Protein AF-0000000083522355 (afdb_homodimer)

Solvent-accessible surface area (backbone atoms only — not comparable to full-atom values): 10903 Å² total; per-residue (Å²): 103,47,86,84,58,60,64,67,57,53,52,51,57,53,50,66,41,76,54,41,68,44,80,38,75,73,43,49,41,69,46,81,93,79,34,34,36,36,36,33,35,36,25,22,37,64,89,33,64,85,45,47,67,58,46,50,51,50,49,47,43,45,45,38,62,74,68,55,28,70,42,75,43,58,25,78,41,69,49,66,70,73,70,86,71,54,72,57,72,74,57,53,66,76,109,104,49,85,86,57,59,64,67,58,53,53,52,59,51,49,65,39,77,53,41,66,45,81,38,76,74,43,50,41,70,45,81,93,80,35,34,36,37,36,35,35,36,26,23,36,63,87,33,63,87,45,48,67,60,44,49,51,51,49,50,43,45,42,38,63,74,68,55,28,71,44,73,45,59,25,77,42,70,50,65,72,72,67,85,70,53,73,57,71,74,59,55,67,75,109

Organism: Scyliorhinus torazame (NCBI:txid75743)

Structure (mmCIF, N/CA/C/O backbone):
data_AF-0000000083522355-model_v1
#
loop_
_entity.id
_entity.type
_entity.pdbx_description
1 polymer 'Cation efflux protein cytoplasmic domain-containing protein'
#
loop_
_atom_site.group_PDB
_atom_site.id
_atom_site.type_symbol
_atom_site.label_atom_id
_atom_site.label_alt_id
_atom_site.label_comp_id
_atom_site.label_asym_id
_atom_site.label_entity_id
_atom_site.label_seq_id
_atom_site.pdbx_PDB_ins_code
_atom_site.Cartn_x
_atom_site.Cartn_y
_atom_site.Cartn_z
_atom_site.occupancy
_atom_site.B_iso_or_equiv
_atom_site.auth_seq_id
_atom_site.auth_comp_id
_atom_site.auth_asym_id
_atom_site.auth_atom_id
_atom_site.pdbx_PDB_model_num
ATOM 1 N N . THR A 1 1 ? 15 -5.547 -12.492 1 64.19 1 THR A N 1
ATOM 2 C CA . THR A 1 1 ? 14.188 -6.695 -12.109 1 64.19 1 THR A CA 1
ATOM 3 C C . THR A 1 1 ? 15.039 -7.961 -12.031 1 64.19 1 THR A C 1
ATOM 5 O O . THR A 1 1 ? 15.828 -8.242 -12.93 1 64.19 1 THR A O 1
ATOM 8 N N . PRO A 1 2 ? 14.867 -8.633 -10.875 1 71.38 2 PRO A N 1
ATOM 9 C CA . PRO A 1 2 ? 15.672 -9.852 -10.766 1 71.38 2 PRO A CA 1
ATOM 10 C C . PRO A 1 2 ? 15.422 -10.828 -11.914 1 71.38 2 PRO A C 1
ATOM 12 O O . PRO A 1 2 ? 14.281 -11.016 -12.336 1 71.38 2 PRO A O 1
ATOM 15 N N . SER A 1 3 ? 16.375 -11.281 -12.516 1 67.81 3 SER A N 1
ATOM 16 C CA . SER A 1 3 ? 16.391 -12.055 -13.75 1 67.81 3 SER A CA 1
ATOM 17 C C . SER A 1 3 ? 15.516 -13.305 -13.625 1 67.81 3 SER A C 1
ATOM 19 O O . SER A 1 3 ? 14.969 -13.789 -14.625 1 67.81 3 SER A O 1
ATOM 21 N N . HIS A 1 4 ? 15.336 -13.781 -12.414 1 74.06 4 HIS A N 1
ATOM 22 C CA . HIS A 1 4 ? 14.656 -15.055 -12.25 1 74.06 4 HIS A CA 1
ATOM 23 C C . HIS A 1 4 ? 13.141 -14.867 -12.18 1 74.06 4 HIS A C 1
ATOM 25 O O . HIS A 1 4 ? 12.391 -15.836 -12.258 1 74.06 4 HIS A O 1
ATOM 31 N N . LEU A 1 5 ? 12.797 -13.672 -12.062 1 81.38 5 LEU A N 1
ATOM 32 C CA . LEU A 1 5 ? 11.359 -13.477 -11.914 1 81.38 5 LEU A CA 1
ATOM 33 C C . LEU A 1 5 ? 10.758 -12.906 -13.195 1 81.38 5 LEU A C 1
ATOM 35 O O . LEU A 1 5 ? 11.336 -12.008 -13.812 1 81.38 5 LEU A O 1
ATOM 39 N N . ASN A 1 6 ? 9.695 -13.625 -13.68 1 88.88 6 ASN A N 1
ATOM 40 C CA . ASN A 1 6 ? 8.914 -13.148 -14.82 1 88.88 6 ASN A CA 1
ATOM 41 C C . ASN A 1 6 ? 7.852 -12.148 -14.391 1 88.88 6 ASN A C 1
ATOM 43 O O . ASN A 1 6 ? 6.781 -12.539 -13.922 1 88.88 6 ASN A O 1
ATOM 47 N N . VAL A 1 7 ? 8.102 -10.867 -14.523 1 92.94 7 VAL A N 1
ATOM 48 C CA . VAL A 1 7 ? 7.234 -9.789 -14.055 1 92.94 7 VAL A CA 1
ATOM 49 C C . VAL A 1 7 ? 5.875 -9.883 -14.75 1 92.94 7 VAL A C 1
ATOM 51 O O . VAL A 1 7 ? 4.844 -9.586 -14.148 1 92.94 7 VAL A O 1
ATOM 54 N N . HIS A 1 8 ? 5.91 -10.344 -15.977 1 94.19 8 HIS A N 1
ATOM 55 C CA . HIS A 1 8 ? 4.66 -10.484 -16.719 1 94.19 8 HIS A CA 1
ATOM 56 C C . HIS A 1 8 ? 3.76 -11.531 -16.078 1 94.19 8 HIS A C 1
ATOM 58 O O . HIS A 1 8 ? 2.547 -11.336 -15.977 1 94.19 8 HIS A O 1
ATOM 64 N N . GLN A 1 9 ? 4.324 -12.602 -15.672 1 95.62 9 GLN A N 1
ATOM 65 C CA . GLN A 1 9 ? 3.553 -13.656 -15.023 1 95.62 9 GLN A CA 1
ATOM 66 C C . GLN A 1 9 ? 2.986 -13.172 -13.688 1 95.62 9 GLN A C 1
ATOM 68 O O . GLN A 1 9 ? 1.856 -13.516 -13.328 1 95.62 9 GLN A O 1
AT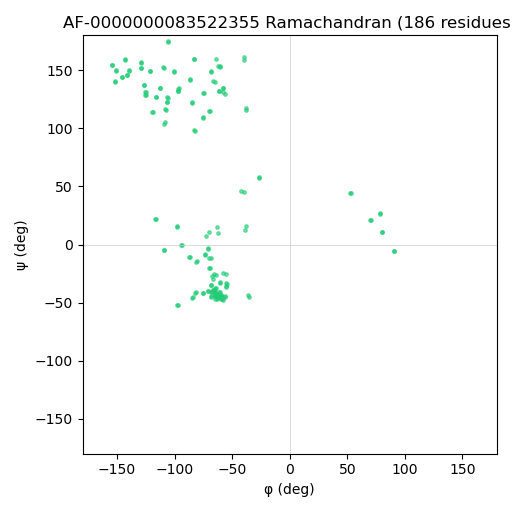OM 73 N N . ILE A 1 10 ? 3.77 -12.414 -12.961 1 96.94 10 ILE A N 1
ATOM 74 C CA . ILE A 1 10 ? 3.32 -11.875 -11.688 1 96.94 10 ILE A CA 1
ATOM 75 C C . ILE A 1 10 ? 2.143 -10.93 -11.906 1 96.94 10 ILE A C 1
ATOM 77 O O . ILE A 1 10 ? 1.129 -11.016 -11.211 1 96.94 10 ILE A O 1
ATOM 81 N N . ARG A 1 11 ? 2.312 -10.055 -12.875 1 97.31 11 ARG A N 1
ATOM 82 C CA . ARG A 1 11 ? 1.242 -9.125 -13.219 1 97.31 11 ARG A CA 1
ATOM 83 C C . ARG A 1 11 ? -0.044 -9.867 -13.555 1 97.31 11 ARG A C 1
ATOM 85 O O . ARG A 1 11 ? -1.12 -9.516 -13.07 1 97.31 11 ARG A O 1
ATOM 92 N N . ASP A 1 12 ? 0.073 -10.945 -14.367 1 97.56 12 ASP A N 1
ATOM 93 C CA . ASP A 1 12 ? -1.084 -11.734 -14.773 1 97.56 12 ASP A CA 1
ATOM 94 C C . ASP A 1 12 ? -1.749 -12.398 -13.578 1 97.56 12 ASP A C 1
ATOM 96 O O . ASP A 1 12 ? -2.977 -12.461 -13.492 1 97.56 12 ASP A O 1
ATOM 100 N N . ALA A 1 13 ? -0.951 -12.945 -12.703 1 97.88 13 ALA A N 1
ATOM 101 C CA . ALA A 1 13 ? -1.479 -13.586 -11.508 1 97.88 13 ALA A CA 1
ATOM 102 C C . ALA A 1 13 ? -2.248 -12.594 -10.641 1 97.88 13 ALA A C 1
ATOM 104 O O . ALA A 1 13 ? -3.311 -12.914 -10.109 1 97.88 13 ALA A O 1
ATOM 105 N N . LEU A 1 14 ? -1.739 -11.352 -10.5 1 98.44 14 LEU A N 1
ATOM 106 C CA . LEU A 1 14 ? -2.398 -10.32 -9.703 1 98.44 14 LEU A CA 1
ATOM 107 C C . LEU A 1 14 ? -3.695 -9.875 -10.367 1 98.44 14 LEU A C 1
ATOM 109 O O . LEU A 1 14 ? -4.68 -9.578 -9.68 1 98.44 14 LEU A O 1
ATOM 113 N N . LEU A 1 15 ? -3.721 -9.852 -11.656 1 98.31 15 LEU A N 1
ATOM 114 C CA . LEU A 1 15 ? -4.895 -9.414 -12.398 1 98.31 15 LEU A CA 1
ATOM 115 C C . LEU A 1 15 ? -6.031 -10.422 -12.266 1 98.31 15 LEU A C 1
ATOM 117 O O . LEU A 1 15 ? -7.195 -10.086 -12.492 1 98.31 15 LEU A O 1
ATOM 121 N N . LYS A 1 16 ? -5.695 -11.625 -11.914 1 98.12 16 LYS A N 1
ATOM 122 C CA . LYS A 1 16 ? -6.695 -12.68 -11.797 1 98.12 16 LYS A CA 1
ATOM 123 C C . LYS A 1 16 ? -7.434 -12.594 -10.461 1 98.12 16 LYS A C 1
ATOM 125 O O . LYS A 1 16 ? -8.453 -13.258 -10.273 1 98.12 16 LYS A O 1
ATOM 130 N N . ILE A 1 17 ? -6.922 -11.859 -9.555 1 97.94 17 ILE A N 1
ATOM 131 C CA . ILE A 1 17 ? -7.629 -11.672 -8.297 1 97.94 17 ILE A CA 1
ATOM 132 C C . ILE A 1 17 ? -8.977 -11 -8.547 1 97.94 17 ILE A C 1
ATOM 134 O O . ILE A 1 17 ? -9.047 -9.961 -9.203 1 97.94 17 ILE A O 1
ATOM 138 N N . GLU A 1 18 ? -9.945 -11.586 -7.945 1 96.81 18 GLU A N 1
ATOM 139 C CA . GLU A 1 18 ? -11.266 -10.977 -8.055 1 96.81 18 GLU A CA 1
ATOM 140 C C . GLU A 1 18 ? -11.25 -9.539 -7.535 1 96.81 18 GLU A C 1
ATOM 142 O O . GLU A 1 18 ? -10.633 -9.25 -6.512 1 96.81 18 GLU A O 1
ATOM 147 N N . ASP A 1 19 ? -11.852 -8.617 -8.273 1 96.88 19 ASP A N 1
ATOM 148 C CA . ASP A 1 19 ? -12.078 -7.242 -7.836 1 96.88 19 ASP A CA 1
ATOM 149 C C . ASP A 1 19 ? -10.914 -6.34 -8.242 1 96.88 19 ASP A C 1
ATOM 151 O O . ASP A 1 19 ? -10.969 -5.121 -8.047 1 96.88 19 ASP A O 1
ATOM 155 N N . VAL A 1 20 ? -9.844 -6.926 -8.805 1 98.06 20 VAL A N 1
ATOM 156 C CA . VAL A 1 20 ? -8.742 -6.102 -9.297 1 98.06 20 VAL A CA 1
ATOM 157 C C . VAL A 1 20 ? -9.047 -5.625 -10.711 1 98.06 20 VAL A C 1
ATOM 159 O O . VAL A 1 20 ? -9.289 -6.438 -11.609 1 98.06 20 VAL A O 1
ATOM 162 N N . HIS A 1 21 ? -9.062 -4.355 -10.852 1 97.69 21 HIS A N 1
ATOM 163 C CA . HIS A 1 21 ? -9.297 -3.748 -12.156 1 97.69 21 HIS A CA 1
ATOM 164 C C . HIS A 1 21 ? -8.016 -3.666 -12.969 1 97.69 21 HIS A C 1
ATOM 166 O O . HIS A 1 21 ? -8.008 -3.99 -14.164 1 97.69 21 HIS A O 1
ATOM 172 N N . SER A 1 22 ? -6.93 -3.225 -12.344 1 97.69 22 SER A N 1
ATOM 173 C CA . SER A 1 22 ? -5.652 -3.086 -13.039 1 97.69 22 SER A CA 1
ATOM 174 C C . SER A 1 22 ? -4.48 -3.182 -12.07 1 97.69 22 SER A C 1
ATOM 176 O O . SER A 1 22 ? -4.652 -2.998 -10.859 1 97.69 22 SER A O 1
ATOM 178 N N . VAL A 1 23 ? -3.359 -3.582 -12.586 1 98 23 VAL A N 1
ATOM 179 C CA . VAL A 1 23 ? -2.086 -3.646 -11.875 1 98 23 VAL A CA 1
ATOM 180 C C . VAL A 1 23 ? -1.16 -2.539 -12.375 1 98 23 VAL A C 1
ATOM 182 O O . VAL A 1 23 ? -0.796 -2.51 -13.555 1 98 23 VAL A O 1
ATOM 185 N N . GLN A 1 24 ? -0.843 -1.644 -11.4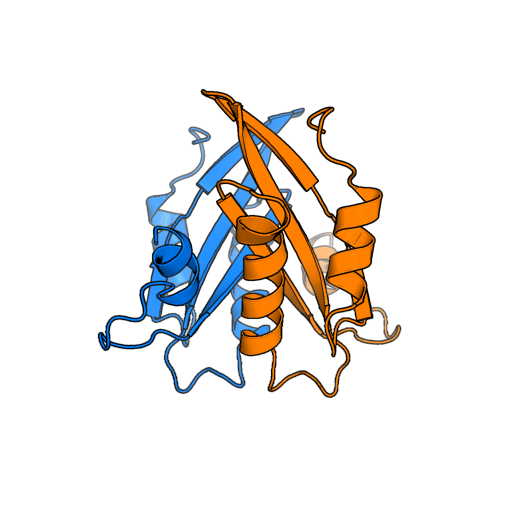69 1 95.44 24 GLN A N 1
ATOM 186 C CA . GLN A 1 24 ? -0.007 -0.501 -11.82 1 95.44 24 GLN A CA 1
ATOM 187 C C . GLN A 1 24 ? 1.263 -0.464 -10.977 1 95.44 24 GLN A C 1
ATOM 189 O O . GLN A 1 24 ? 1.268 -0.924 -9.836 1 95.44 24 GLN A O 1
ATOM 194 N N . ASP A 1 25 ? 2.295 0.05 -11.523 1 93.81 25 ASP A N 1
ATOM 195 C CA . ASP A 1 25 ? 3.549 0.344 -10.836 1 93.81 25 ASP A CA 1
ATOM 196 C C . ASP A 1 25 ? 4.07 -0.884 -10.094 1 93.81 25 ASP A C 1
ATOM 198 O O . ASP A 1 25 ? 4.441 -0.797 -8.922 1 93.81 25 ASP A O 1
ATOM 202 N N . LEU A 1 26 ? 4.016 -2.029 -10.789 1 96.31 26 LEU A N 1
ATOM 203 C CA . LEU A 1 26 ? 4.629 -3.229 -10.227 1 96.31 26 LEU A CA 1
ATOM 204 C C . LEU A 1 26 ? 6.148 -3.166 -10.344 1 96.31 26 LEU A C 1
ATOM 206 O O . LEU A 1 26 ? 6.695 -3.211 -11.445 1 96.31 26 LEU A O 1
ATOM 210 N N . ASN A 1 27 ? 6.766 -2.982 -9.18 1 93.88 27 ASN A N 1
ATOM 211 C CA . ASN A 1 27 ? 8.219 -2.926 -9.109 1 93.88 27 ASN A CA 1
ATOM 212 C C . ASN A 1 27 ? 8.789 -4.082 -8.289 1 93.88 27 ASN A C 1
ATOM 214 O O . ASN A 1 27 ? 8.344 -4.328 -7.164 1 93.88 27 ASN A O 1
ATOM 218 N N . VAL A 1 28 ? 9.742 -4.781 -8.93 1 94.31 28 VAL A N 1
ATOM 219 C CA . VAL A 1 28 ? 10.414 -5.887 -8.258 1 94.31 28 VAL A CA 1
ATOM 220 C C . VAL A 1 28 ? 11.922 -5.68 -8.305 1 94.31 28 VAL A C 1
ATOM 222 O O . VAL A 1 28 ? 12.477 -5.336 -9.359 1 94.31 28 VAL A O 1
ATOM 225 N N . TRP A 1 29 ? 12.547 -5.844 -7.113 1 91 29 TRP A N 1
ATOM 226 C CA . TRP A 1 29 ? 13.992 -5.648 -7.094 1 91 29 TRP A CA 1
ATOM 227 C C . TRP A 1 29 ? 14.664 -6.641 -6.148 1 91 29 TRP A C 1
ATOM 229 O O . TRP A 1 29 ? 14 -7.27 -5.324 1 91 29 TRP A O 1
ATOM 239 N N . SER A 1 30 ? 15.961 -6.84 -6.355 1 91.81 30 SER A N 1
ATOM 240 C CA . SER A 1 30 ? 16.719 -7.773 -5.523 1 91.81 30 SER A CA 1
ATOM 241 C C . SER A 1 30 ? 17.234 -7.09 -4.262 1 91.81 30 SER A C 1
ATOM 243 O O . SER A 1 30 ? 17.562 -5.902 -4.285 1 91.81 30 SER A O 1
ATOM 245 N N . LEU A 1 31 ? 17.188 -7.844 -3.191 1 89.94 31 LEU A N 1
ATOM 246 C CA . LEU A 1 31 ? 17.812 -7.449 -1.937 1 89.94 31 LEU A CA 1
ATOM 247 C C . LEU A 1 31 ? 19.094 -8.25 -1.69 1 89.94 31 LEU A C 1
ATOM 249 O O . LEU A 1 31 ? 19.422 -9.141 -2.473 1 89.94 31 LEU A O 1
ATOM 253 N N . THR A 1 32 ? 19.734 -7.797 -0.588 1 88 32 THR A N 1
ATOM 254 C CA . THR A 1 32 ? 20.906 -8.562 -0.181 1 88 32 THR A CA 1
ATOM 255 C C . THR A 1 32 ? 20.531 -10.008 0.14 1 88 32 THR A C 1
ATOM 257 O O . THR A 1 32 ? 19.375 -10.289 0.483 1 88 32 THR A O 1
ATOM 260 N N . MET A 1 33 ? 21.469 -11 -0.01 1 91.75 33 MET A N 1
ATOM 261 C CA . MET A 1 33 ? 21.344 -12.414 0.33 1 91.75 33 MET A CA 1
ATOM 262 C C . MET A 1 33 ? 20.391 -13.117 -0.626 1 91.75 33 MET A C 1
ATOM 264 O O . MET A 1 33 ? 19.688 -14.062 -0.237 1 91.75 33 MET A O 1
ATOM 268 N N . GLY A 1 34 ? 20.188 -12.602 -1.706 1 89.38 34 GLY A N 1
ATOM 269 C CA . GLY A 1 34 ? 19.406 -13.258 -2.74 1 89.38 34 GLY A CA 1
ATOM 270 C C . GLY A 1 34 ? 17.906 -13.125 -2.525 1 89.38 34 GLY A C 1
ATOM 271 O O . GLY A 1 34 ? 17.125 -13.828 -3.158 1 89.38 34 GLY A O 1
ATOM 272 N N . LYS A 1 35 ? 17.609 -12.344 -1.677 1 93.38 35 LYS A N 1
ATOM 273 C CA . LYS A 1 35 ? 16.188 -12.094 -1.408 1 93.38 35 LYS A CA 1
ATOM 274 C C . LYS A 1 35 ? 15.617 -11.07 -2.381 1 93.38 35 LYS A C 1
ATOM 276 O O . LYS A 1 35 ? 16.375 -10.375 -3.07 1 93.38 35 LYS A O 1
ATOM 281 N N . THR A 1 36 ? 14.203 -11.078 -2.514 1 94.44 36 THR A N 1
ATOM 282 C CA . THR A 1 36 ? 13.555 -10.164 -3.441 1 94.44 36 THR A CA 1
ATOM 283 C C . THR A 1 36 ? 12.43 -9.398 -2.746 1 94.44 36 THR A C 1
ATOM 285 O O . THR A 1 36 ? 11.875 -9.867 -1.747 1 94.44 36 THR A O 1
ATOM 288 N N . ALA A 1 37 ? 12.18 -8.258 -3.223 1 94.5 37 ALA A N 1
ATOM 289 C CA . ALA A 1 37 ? 11.086 -7.426 -2.738 1 94.5 37 ALA A CA 1
ATOM 290 C C . ALA A 1 37 ? 10.219 -6.934 -3.893 1 94.5 37 ALA A C 1
ATOM 292 O O . ALA A 1 37 ? 10.664 -6.891 -5.039 1 94.5 37 ALA A O 1
ATOM 293 N N . ALA A 1 38 ? 8.945 -6.609 -3.506 1 96.19 38 ALA A N 1
ATOM 294 C CA . ALA A 1 38 ? 8.023 -6.113 -4.527 1 96.19 38 ALA A CA 1
ATOM 295 C C . ALA A 1 38 ? 7.148 -4.988 -3.975 1 96.19 38 ALA A C 1
ATOM 297 O O . ALA A 1 38 ? 6.801 -4.988 -2.791 1 96.19 38 ALA A O 1
ATOM 298 N N . ILE A 1 39 ? 6.848 -4.074 -4.809 1 96.88 39 ILE A N 1
ATOM 299 C CA . ILE A 1 39 ? 5.828 -3.059 -4.562 1 96.88 39 ILE A CA 1
ATOM 300 C C . ILE A 1 39 ? 4.828 -3.045 -5.719 1 96.88 39 ILE A C 1
ATOM 302 O O . ILE A 1 39 ? 5.219 -3.133 -6.887 1 96.88 39 ILE A O 1
ATOM 306 N N . VAL A 1 40 ? 3.619 -2.943 -5.352 1 97.75 40 VAL A N 1
ATOM 307 C CA . VAL A 1 40 ? 2.631 -2.908 -6.426 1 97.75 40 VAL A CA 1
ATOM 308 C C . VAL A 1 40 ? 1.471 -1.998 -6.031 1 97.75 40 VAL A C 1
ATOM 310 O O . VAL A 1 40 ? 1.122 -1.901 -4.852 1 97.75 40 VAL A O 1
ATOM 313 N N . HIS A 1 41 ? 0.945 -1.309 -7 1 97.69 41 HIS A N 1
ATOM 314 C CA . HIS A 1 41 ? -0.29 -0.542 -6.887 1 97.69 41 HIS A CA 1
ATOM 315 C C . HIS A 1 41 ? -1.435 -1.229 -7.625 1 97.69 41 HIS A C 1
ATOM 317 O O . HIS A 1 41 ? -1.366 -1.425 -8.844 1 97.69 41 HIS A O 1
ATOM 323 N N . LEU A 1 42 ? -2.531 -1.532 -6.895 1 98.25 42 LEU A N 1
ATOM 324 C CA . LEU A 1 42 ? -3.688 -2.189 -7.496 1 98.25 42 LEU A CA 1
ATOM 325 C C . LEU A 1 42 ? -4.891 -1.251 -7.527 1 98.25 42 LEU A C 1
ATOM 327 O O . LEU A 1 42 ? -5.18 -0.576 -6.535 1 98.25 42 LEU A O 1
ATOM 331 N N . GLN A 1 43 ? -5.5 -1.262 -8.656 1 97.06 43 GLN A N 1
ATOM 332 C CA . GLN A 1 43 ? -6.793 -0.592 -8.719 1 97.06 43 GLN A CA 1
ATOM 333 C C . GLN A 1 43 ? -7.938 -1.586 -8.547 1 97.06 43 GLN A C 1
ATOM 335 O O . GLN A 1 43 ? -7.98 -2.615 -9.227 1 97.06 43 GLN A O 1
ATOM 340 N N . LEU A 1 44 ? -8.828 -1.219 -7.699 1 97.38 44 LEU A N 1
ATOM 341 C CA . LEU A 1 44 ? -10 -2.049 -7.441 1 97.38 44 LEU A CA 1
ATOM 342 C C . LEU A 1 44 ? -11.219 -1.522 -8.195 1 97.38 44 LEU A C 1
ATOM 344 O O . LEU A 1 44 ? -11.352 -0.315 -8.398 1 97.38 44 LEU A O 1
ATOM 348 N N . ILE A 1 45 ? -12.062 -2.475 -8.547 1 95.31 45 ILE A N 1
ATOM 349 C CA . ILE A 1 45 ? -13.336 -2.035 -9.094 1 95.31 45 ILE A CA 1
ATOM 350 C C . ILE A 1 45 ? -14.164 -1.37 -8 1 95.31 45 ILE A C 1
ATOM 352 O O . ILE A 1 45 ? -14.023 -1.7 -6.82 1 95.31 45 ILE A O 1
ATOM 356 N N . PRO A 1 46 ? -14.992 -0.412 -8.305 1 91.31 46 PRO A N 1
ATOM 357 C CA . PRO A 1 46 ? -15.727 0.386 -7.316 1 91.31 46 PRO A CA 1
ATOM 358 C C . PRO A 1 46 ? -16.547 -0.471 -6.352 1 91.31 46 PRO A C 1
ATOM 360 O O . PRO A 1 46 ? -16.625 -0.162 -5.16 1 91.31 46 PRO A O 1
ATOM 363 N N . ASP A 1 47 ? -17.062 -1.564 -6.797 1 92.12 47 ASP A N 1
ATOM 364 C CA . ASP A 1 47 ? -17.922 -2.406 -5.973 1 92.12 47 ASP A CA 1
ATOM 365 C C . ASP A 1 47 ? -17.109 -3.162 -4.922 1 92.12 47 ASP A C 1
ATOM 367 O O . ASP A 1 47 ? -17.688 -3.736 -3.988 1 92.12 47 ASP A O 1
ATOM 371 N N . SER A 1 48 ? -15.781 -3.059 -5.059 1 90.62 48 SER A N 1
ATOM 372 C CA . SER A 1 48 ? -14.922 -3.844 -4.18 1 90.62 48 SER A CA 1
ATOM 373 C C . SER A 1 48 ? -14.43 -3.01 -3.004 1 90.62 48 SER A C 1
ATOM 375 O O . SER A 1 48 ? -13.547 -3.441 -2.258 1 90.62 48 SER A O 1
ATOM 377 N N . PHE A 1 49 ? -15.055 -1.936 -2.805 1 90.56 49 PHE A N 1
ATOM 378 C CA . PHE A 1 49 ? -14.688 -1.002 -1.747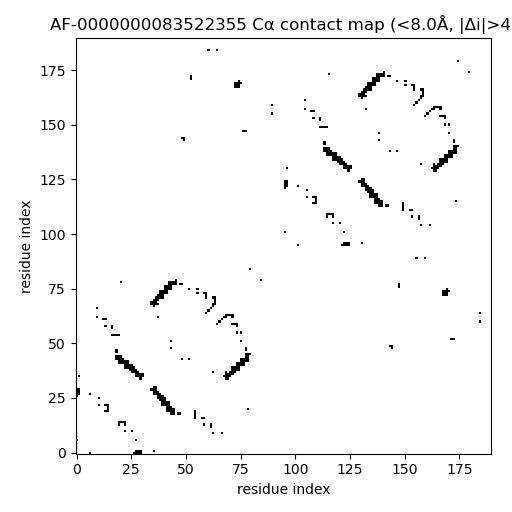 1 90.56 49 PHE A CA 1
ATOM 379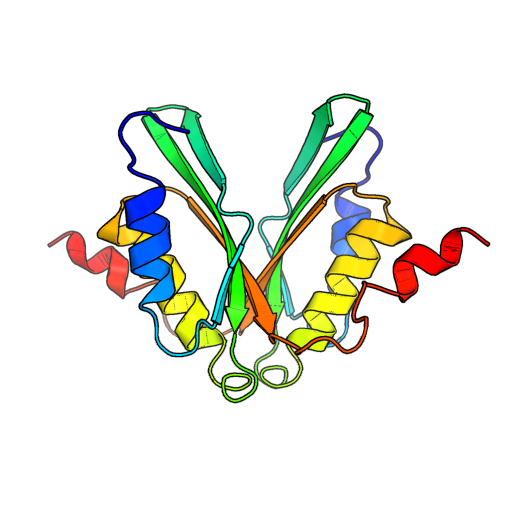 C C . PHE A 1 49 ? -14.664 -1.699 -0.392 1 90.56 49 PHE A C 1
ATOM 381 O O . PHE A 1 49 ? -13.773 -1.467 0.42 1 90.56 49 PHE A O 1
ATOM 388 N N . SER A 1 50 ? -15.555 -2.588 -0.216 1 92.75 50 SER A N 1
ATOM 389 C CA . SER A 1 50 ? -15.68 -3.215 1.096 1 92.75 50 SER A CA 1
ATOM 390 C C . SER A 1 50 ? -14.875 -4.508 1.172 1 92.75 50 SER A C 1
ATOM 392 O O . SER A 1 50 ? -14.852 -5.168 2.215 1 92.75 50 SER A O 1
ATOM 394 N N . ARG A 1 51 ? -14.188 -4.926 0.123 1 94.06 51 ARG A N 1
ATOM 395 C CA . ARG A 1 51 ? -13.445 -6.184 0.102 1 94.06 51 ARG A CA 1
ATOM 396 C C . ARG A 1 51 ? -11.945 -5.934 -0.06 1 94.06 51 ARG A C 1
ATOM 398 O O . ARG A 1 51 ? -11.195 -6.836 -0.439 1 94.06 51 ARG A O 1
ATOM 405 N N . TRP A 1 52 ? -11.594 -4.758 0.29 1 95.69 52 TRP A N 1
ATOM 406 C CA . TRP A 1 52 ? -10.227 -4.324 0.022 1 95.69 52 TRP A CA 1
ATOM 407 C C . TRP A 1 52 ? -9.227 -5.156 0.815 1 95.69 52 TRP A C 1
ATOM 409 O O . TRP A 1 52 ? -8.156 -5.496 0.31 1 95.69 52 TRP A O 1
ATOM 419 N N . GLU A 1 53 ? -9.539 -5.504 1.988 1 94.5 53 GLU A N 1
ATOM 420 C CA . GLU A 1 53 ? -8.602 -6.262 2.811 1 94.5 53 GLU A CA 1
ATOM 421 C C . GLU A 1 53 ? -8.367 -7.656 2.238 1 94.5 53 GLU A C 1
ATOM 423 O O . GLU A 1 53 ? -7.242 -8.164 2.258 1 94.5 53 GLU A O 1
ATOM 428 N N . ASP A 1 54 ? -9.422 -8.242 1.743 1 95.38 54 ASP A N 1
ATOM 429 C CA . ASP A 1 54 ? -9.305 -9.562 1.129 1 95.38 54 ASP A CA 1
ATOM 430 C C . ASP A 1 54 ? -8.445 -9.508 -0.131 1 95.38 54 ASP A C 1
ATOM 432 O O . ASP A 1 54 ? -7.598 -10.383 -0.353 1 95.38 54 ASP A O 1
ATOM 436 N N . VAL A 1 55 ? -8.703 -8.508 -0.902 1 97.19 55 VAL A N 1
ATOM 437 C CA . VAL A 1 55 ? -7.938 -8.344 -2.135 1 97.19 55 VAL A CA 1
ATOM 438 C C . VAL A 1 55 ? -6.461 -8.141 -1.806 1 97.19 55 VAL A C 1
ATOM 440 O O . VAL A 1 55 ? -5.59 -8.773 -2.416 1 97.19 55 VAL A O 1
ATOM 443 N N . GLN A 1 56 ? -6.227 -7.277 -0.835 1 97.75 56 GLN A N 1
ATOM 444 C CA . GLN A 1 56 ? -4.844 -7.035 -0.434 1 97.75 56 GLN A CA 1
ATOM 445 C C . GLN A 1 56 ? -4.191 -8.312 0.09 1 97.75 56 GLN A C 1
ATOM 447 O O . GLN A 1 56 ? -3.041 -8.602 -0.242 1 97.75 56 GLN A O 1
ATOM 452 N N . SER A 1 57 ? -4.891 -9.07 0.929 1 96.88 57 SER A N 1
ATOM 453 C CA . SER A 1 57 ? -4.363 -10.312 1.488 1 96.88 57 SER A CA 1
ATOM 454 C C . SER A 1 57 ? -4.016 -11.305 0.388 1 96.88 57 SER A C 1
ATOM 456 O O . SER A 1 57 ? -2.959 -11.938 0.429 1 96.88 57 SER A O 1
ATOM 458 N N . LYS A 1 58 ? -4.875 -11.43 -0.567 1 97.69 58 LYS A N 1
ATOM 459 C CA . LYS A 1 58 ? -4.637 -12.344 -1.682 1 97.69 58 LYS A CA 1
ATOM 460 C C . LYS A 1 58 ? -3.422 -11.906 -2.498 1 97.69 58 LYS A C 1
ATOM 462 O O . LYS A 1 58 ? -2.594 -12.734 -2.879 1 97.69 58 LYS A O 1
ATOM 467 N N . ALA A 1 59 ? -3.363 -10.609 -2.764 1 98.5 59 ALA A N 1
ATOM 468 C CA . ALA A 1 59 ? -2.215 -10.102 -3.508 1 98.5 59 ALA A CA 1
ATOM 469 C C . ALA A 1 59 ? -0.91 -10.391 -2.771 1 98.5 59 ALA A C 1
ATOM 471 O O . ALA A 1 59 ? 0.068 -10.828 -3.379 1 98.5 59 ALA A O 1
ATOM 472 N N . ARG A 1 60 ? -0.934 -10.156 -1.48 1 98 60 ARG A N 1
ATOM 473 C CA . ARG A 1 60 ? 0.257 -10.414 -0.678 1 98 60 ARG A CA 1
ATOM 474 C C . ARG A 1 60 ? 0.615 -11.898 -0.688 1 98 60 ARG A C 1
ATOM 476 O O . ARG A 1 60 ? 1.79 -12.258 -0.794 1 98 60 ARG A O 1
ATOM 483 N N . GLN A 1 61 ? -0.349 -12.695 -0.568 1 97.94 61 GLN A N 1
ATOM 484 C CA . GLN A 1 61 ? -0.116 -14.133 -0.603 1 97.94 61 GLN A CA 1
ATOM 485 C C . GLN A 1 61 ? 0.525 -14.555 -1.922 1 97.94 61 GLN A C 1
ATOM 487 O O . GLN A 1 61 ? 1.477 -15.336 -1.933 1 97.94 61 GLN A O 1
ATOM 492 N N . ILE A 1 62 ? 0.002 -14.07 -3.031 1 97.75 62 ILE A N 1
ATOM 493 C CA . ILE A 1 62 ? 0.542 -14.398 -4.348 1 97.75 62 ILE A CA 1
ATOM 494 C C . ILE A 1 62 ? 2.006 -13.961 -4.426 1 97.75 62 ILE A C 1
ATOM 496 O O . ILE A 1 62 ? 2.871 -14.742 -4.824 1 97.75 62 ILE A O 1
ATOM 500 N N . LEU A 1 63 ? 2.311 -12.75 -4.004 1 97.38 63 LEU A N 1
ATOM 501 C CA . LEU A 1 63 ? 3.662 -12.211 -4.109 1 97.38 63 LEU A CA 1
ATOM 502 C C . LEU A 1 63 ? 4.613 -12.945 -3.168 1 97.38 63 LEU A C 1
ATOM 504 O O . LEU A 1 63 ? 5.699 -13.359 -3.576 1 97.38 63 LEU A O 1
ATOM 508 N N . LEU A 1 64 ? 4.219 -13.195 -1.917 1 97 64 LEU A N 1
ATOM 509 C CA . LEU A 1 64 ? 5.105 -13.742 -0.898 1 97 64 LEU A CA 1
ATOM 510 C C . LEU A 1 64 ? 5.215 -15.258 -1.028 1 97 64 LEU A C 1
ATOM 512 O O . LEU A 1 64 ? 6.309 -15.82 -0.949 1 97 64 LEU A O 1
ATOM 516 N N . CYS A 1 65 ? 4.082 -15.883 -1.283 1 96.5 65 CYS A N 1
ATOM 517 C CA . CYS A 1 65 ? 4.055 -17.344 -1.217 1 96.5 65 CYS A CA 1
ATOM 518 C C . CYS A 1 65 ? 4.223 -17.953 -2.602 1 96.5 65 CYS A C 1
ATOM 520 O O . CYS A 1 65 ? 5.062 -18.828 -2.797 1 96.5 65 CYS A O 1
ATOM 522 N N . THR A 1 66 ? 3.451 -17.547 -3.523 1 95.06 66 THR A N 1
ATOM 523 C CA . THR A 1 66 ? 3.479 -18.172 -4.848 1 95.06 66 THR A CA 1
ATOM 524 C C . THR A 1 66 ? 4.766 -17.812 -5.586 1 95.06 66 THR A C 1
ATOM 526 O O . THR A 1 66 ? 5.402 -18.672 -6.188 1 95.06 66 THR A O 1
ATOM 529 N N . TYR A 1 67 ? 5.203 -16.578 -5.465 1 95.44 67 TYR A N 1
ATOM 530 C CA . TYR A 1 67 ? 6.363 -16.156 -6.246 1 95.44 67 TYR A CA 1
ATOM 531 C C . TYR A 1 67 ? 7.578 -15.953 -5.352 1 95.44 67 TYR A C 1
ATOM 533 O O . TYR A 1 67 ? 8.648 -15.555 -5.824 1 95.44 67 TYR A O 1
ATOM 541 N N . GLY A 1 68 ? 7.367 -16.094 -4.082 1 93.88 68 GLY A N 1
ATOM 542 C CA . GLY A 1 68 ? 8.469 -16.234 -3.143 1 93.88 68 GLY A CA 1
ATOM 543 C C . GLY A 1 68 ? 9.133 -14.914 -2.816 1 93.88 68 GLY A C 1
ATOM 544 O O . GLY A 1 68 ? 10.328 -14.875 -2.512 1 93.88 68 GLY A O 1
ATOM 545 N N . MET A 1 69 ? 8.438 -13.867 -2.904 1 94.94 69 MET A N 1
ATOM 546 C CA . MET A 1 69 ? 9.008 -12.586 -2.492 1 94.94 69 MET A CA 1
ATOM 547 C C . MET A 1 69 ? 9.266 -12.57 -0.988 1 94.94 69 MET A C 1
ATOM 549 O O . MET A 1 69 ? 8.469 -13.094 -0.21 1 94.94 69 MET A O 1
ATOM 553 N N . TYR A 1 70 ? 10.398 -11.961 -0.656 1 95.06 70 TYR A N 1
ATOM 554 C CA . TYR A 1 70 ? 10.742 -11.836 0.756 1 95.06 70 TYR A CA 1
ATOM 555 C C . TYR A 1 70 ? 9.906 -10.766 1.432 1 95.06 70 TYR A C 1
ATOM 557 O O . TYR A 1 70 ? 9.445 -10.945 2.561 1 95.06 70 TYR A O 1
ATOM 565 N N . GLN A 1 71 ? 9.695 -9.68 0.819 1 94.94 71 GLN A N 1
ATOM 566 C CA . GLN A 1 71 ? 8.859 -8.578 1.289 1 94.94 71 GLN A CA 1
ATOM 567 C C . GLN A 1 71 ? 8.031 -7.988 0.151 1 94.94 71 GLN A C 1
ATOM 569 O O . GLN A 1 71 ? 8.445 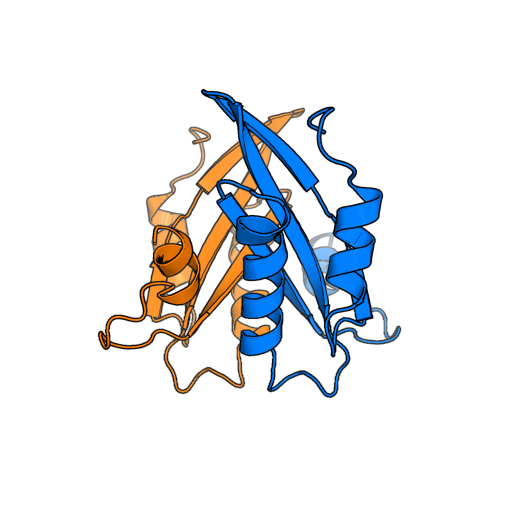-8.023 -1.01 1 94.94 71 GLN A O 1
ATOM 574 N N . CYS A 1 72 ? 6.816 -7.48 0.582 1 96.56 72 CYS A N 1
ATOM 575 C CA . CYS A 1 72 ? 6.016 -6.82 -0.445 1 96.56 72 CYS A CA 1
ATOM 576 C C . CYS A 1 72 ? 5.141 -5.73 0.161 1 96.56 72 CYS A C 1
ATOM 578 O O . CYS A 1 72 ? 4.797 -5.793 1.343 1 96.56 72 CYS A O 1
ATOM 580 N N . THR A 1 73 ? 4.91 -4.758 -0.643 1 97.31 73 THR A N 1
ATOM 581 C CA . THR A 1 73 ? 3.979 -3.689 -0.289 1 97.31 73 THR A CA 1
ATOM 582 C C . THR A 1 73 ? 2.908 -3.525 -1.363 1 97.31 73 THR A C 1
ATOM 584 O O . THR A 1 73 ? 3.221 -3.467 -2.555 1 97.31 73 THR A O 1
ATOM 587 N N . VAL A 1 74 ? 1.694 -3.535 -0.866 1 98.19 74 VAL A N 1
ATOM 588 C CA . VAL A 1 74 ? 0.566 -3.416 -1.783 1 98.19 74 VAL A CA 1
ATOM 589 C C . VAL A 1 74 ? -0.241 -2.164 -1.45 1 98.19 74 VAL A C 1
ATOM 591 O O . VAL A 1 74 ? -0.771 -2.035 -0.344 1 98.19 74 VAL A O 1
ATOM 594 N N . GLN A 1 75 ? -0.26 -1.244 -2.309 1 97.19 75 GLN A N 1
ATOM 595 C CA . GLN A 1 75 ? -1.148 -0.092 -2.205 1 97.19 75 GLN A CA 1
ATOM 596 C C . GLN A 1 75 ? -2.416 -0.298 -3.031 1 97.19 75 GLN A C 1
ATOM 598 O O . GLN A 1 75 ? -2.348 -0.719 -4.188 1 97.19 75 GLN A O 1
ATOM 603 N N . LEU A 1 76 ? -3.531 0.027 -2.426 1 97.62 76 LEU A N 1
ATOM 604 C CA . LEU A 1 76 ? -4.812 -0.125 -3.107 1 97.62 76 LEU A CA 1
ATOM 605 C C . LEU A 1 76 ? -5.418 1.235 -3.438 1 97.62 76 LEU A C 1
ATOM 607 O O . LEU A 1 76 ? -5.176 2.215 -2.729 1 97.62 76 LEU A O 1
ATOM 611 N N . GLN A 1 77 ? -6.219 1.206 -4.512 1 94.69 77 GLN A N 1
ATOM 612 C CA . GLN A 1 77 ? -6.996 2.375 -4.906 1 94.69 77 GLN A CA 1
ATOM 613 C C . GLN A 1 77 ? -8.266 1.966 -5.645 1 94.69 77 GLN A C 1
ATOM 615 O O . GLN A 1 77 ? -8.25 1.028 -6.445 1 94.69 77 GLN A O 1
ATOM 620 N N . ILE A 1 78 ? -9.32 2.654 -5.355 1 93.62 78 ILE A N 1
ATOM 621 C CA . ILE A 1 78 ? -10.539 2.396 -6.125 1 93.62 78 ILE A CA 1
ATOM 622 C C . ILE A 1 78 ? -10.406 3.008 -7.52 1 93.62 78 ILE A C 1
ATOM 624 O O . ILE A 1 78 ? -10 4.164 -7.66 1 93.62 78 ILE A O 1
ATOM 628 N N . PHE A 1 79 ? -10.711 2.191 -8.469 1 93.5 79 PHE A N 1
ATOM 629 C CA . PHE A 1 79 ? -10.711 2.682 -9.844 1 93.5 79 PHE A CA 1
ATOM 630 C C . PHE A 1 79 ? -11.867 3.652 -10.07 1 93.5 79 PHE A C 1
ATOM 632 O O . PHE A 1 79 ? -13.016 3.34 -9.758 1 93.5 79 PHE A O 1
ATOM 639 N N . LYS A 1 80 ? -11.516 4.801 -10.32 1 86.25 80 LYS A N 1
ATOM 640 C CA . LYS A 1 80 ? -12.523 5.797 -10.672 1 86.25 80 LYS A CA 1
ATOM 641 C C . LYS A 1 80 ? -12.438 6.168 -12.156 1 86.25 80 LYS A C 1
ATOM 643 O O . LYS A 1 80 ? -11.359 6.477 -12.664 1 86.25 80 LYS A O 1
ATOM 648 N N . GLU A 1 81 ? -13.391 5.621 -12.906 1 70.12 81 GLU A N 1
ATOM 649 C CA . GLU A 1 81 ? -13.398 5.984 -14.312 1 70.12 81 GLU A CA 1
ATOM 650 C C . GLU A 1 81 ? -13.07 7.461 -14.508 1 70.12 81 GLU A C 1
ATOM 652 O O . GLU A 1 81 ? -13.25 8.266 -13.594 1 70.12 81 GLU A O 1
ATOM 657 N N . THR A 1 82 ? -12.719 8 -15.453 1 53.66 82 THR A N 1
ATOM 658 C CA . THR A 1 82 ? -12.297 9.352 -15.805 1 53.66 82 THR A CA 1
ATOM 659 C C . THR A 1 82 ? -13.141 10.391 -15.062 1 53.66 82 THR A C 1
ATOM 661 O O . THR A 1 82 ? -13.062 11.586 -15.367 1 53.66 82 THR A O 1
ATOM 664 N N . LEU A 1 83 ? -13.922 10.641 -14.141 1 44.59 83 LEU A N 1
ATOM 665 C CA . LEU A 1 83 ? -13.633 12.07 -14.141 1 44.59 83 LEU A CA 1
ATOM 666 C C . LEU A 1 83 ? -12.18 12.328 -13.758 1 44.59 83 LEU A C 1
ATOM 668 O O . LEU A 1 83 ? -11.531 11.477 -13.148 1 44.59 83 LEU A O 1
ATOM 672 N N . ASN A 1 84 ? -11.352 13.531 -14.008 1 41.41 84 ASN A N 1
ATOM 673 C CA . ASN A 1 84 ? -9.992 14.031 -13.828 1 41.41 84 ASN A CA 1
ATOM 674 C C . ASN A 1 84 ? -9.43 13.648 -12.461 1 41.41 84 ASN A C 1
ATOM 676 O O . ASN A 1 84 ? -9.703 14.328 -11.461 1 41.41 84 ASN A O 1
ATOM 680 N N . ASN A 1 85 ? -9.555 12.547 -12.078 1 42.91 85 ASN A N 1
ATOM 681 C CA . ASN A 1 85 ? -9.188 12.328 -10.68 1 42.91 85 ASN A CA 1
ATOM 682 C C . ASN A 1 85 ? -7.707 12.625 -10.438 1 42.91 85 ASN A C 1
ATOM 684 O O . ASN A 1 85 ? -6.918 11.711 -10.18 1 42.91 85 ASN A O 1
ATOM 688 N N . VAL A 1 86 ? -7.086 13.188 -11.391 1 40.25 86 VAL A N 1
ATOM 689 C CA . VAL A 1 86 ? -5.73 13.625 -11.07 1 40.25 86 VAL A CA 1
ATOM 690 C C . VAL A 1 86 ? -5.688 14.172 -9.641 1 40.25 86 VAL A C 1
ATOM 692 O O . VAL A 1 86 ? -6.656 14.781 -9.18 1 40.25 86 VAL A O 1
ATOM 695 N N . CYS A 1 87 ? -4.965 13.555 -8.859 1 43.53 87 CYS A N 1
ATOM 696 C CA . CYS A 1 87 ? -4.688 14.258 -7.613 1 43.53 87 CYS A CA 1
ATOM 697 C C . CYS A 1 87 ? -4.785 15.766 -7.805 1 43.53 87 CYS A C 1
ATOM 699 O O . CYS A 1 87 ? -3.918 16.375 -8.43 1 43.53 87 CYS A O 1
ATOM 701 N N . THR A 1 88 ? -5.949 16.328 -8.266 1 36.84 88 THR A N 1
ATOM 702 C CA . THR A 1 88 ? -6.223 17.766 -8.391 1 36.84 88 THR A CA 1
ATOM 703 C C . THR A 1 88 ? -5.582 18.531 -7.242 1 36.84 88 THR A C 1
ATOM 705 O O . THR A 1 88 ? -5.363 19.75 -7.352 1 36.84 88 THR A O 1
ATOM 708 N N . LYS A 1 89 ? -5.723 18 -6.09 1 38.06 89 LYS A N 1
ATOM 709 C CA . LYS A 1 89 ? -5.324 18.922 -5.043 1 38.06 89 LYS A CA 1
ATOM 710 C C . LYS A 1 89 ? -3.818 19.172 -5.062 1 38.06 89 LYS A C 1
ATOM 712 O O . LYS A 1 89 ? -3.34 20.188 -4.559 1 38.0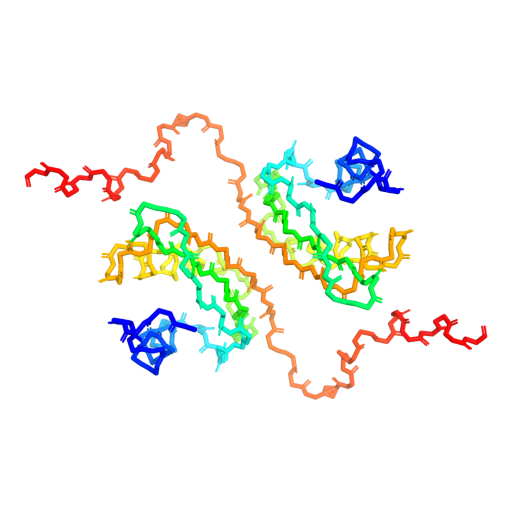6 89 LYS A O 1
ATOM 717 N N . CYS A 1 90 ? -3.012 18.172 -5.277 1 42.09 90 CYS A N 1
ATOM 718 C CA . CYS A 1 90 ? -1.611 18.578 -5.234 1 42.09 90 CYS A CA 1
ATOM 719 C C . CYS A 1 90 ? -1.272 19.5 -6.402 1 42.09 90 CYS A C 1
ATOM 721 O O . CYS A 1 90 ? -0.145 19.984 -6.508 1 42.09 90 CYS A O 1
ATOM 723 N N . ARG A 1 91 ? -1.974 19.422 -7.59 1 35.69 91 ARG A N 1
ATOM 724 C CA . ARG A 1 91 ? -1.566 20.344 -8.648 1 35.69 91 ARG A CA 1
ATOM 725 C C . ARG A 1 91 ? -1.812 21.797 -8.242 1 35.69 91 ARG A C 1
ATOM 727 O O . ARG A 1 91 ? -1.441 22.719 -8.969 1 35.69 91 ARG A O 1
ATOM 734 N N . SER A 1 92 ? -2.768 21.969 -7.375 1 33.94 92 SER A N 1
ATOM 735 C CA . SER A 1 92 ? -3.025 23.406 -7.328 1 33.94 92 SER A CA 1
ATOM 736 C C . SER A 1 92 ? -1.87 24.156 -6.676 1 33.94 92 SER A C 1
ATOM 738 O O . SER A 1 92 ? -1.943 25.359 -6.48 1 33.94 92 SER A O 1
ATOM 740 N N . VAL A 1 93 ? -0.943 23.422 -6.047 1 33.34 93 VAL A N 1
ATOM 741 C CA . VAL A 1 93 ? -0.046 24.391 -5.422 1 33.34 93 VAL A CA 1
ATOM 742 C C . VAL A 1 93 ? 0.777 25.094 -6.496 1 33.34 93 VAL A C 1
ATOM 744 O O . VAL A 1 93 ? 1.711 25.828 -6.18 1 33.34 93 VAL A O 1
ATOM 747 N N . ASP A 1 94 ? 0.572 24.656 -7.746 1 31.41 94 ASP A N 1
ATOM 748 C CA . ASP A 1 94 ? 1.363 25.531 -8.602 1 31.41 94 ASP A CA 1
ATOM 749 C C . ASP A 1 94 ? 0.753 26.938 -8.656 1 31.41 94 ASP A C 1
ATOM 751 O O . ASP A 1 94 ? 1.265 27.812 -9.359 1 31.41 94 ASP A O 1
ATOM 755 N N . ALA A 1 95 ? -0.288 27.359 -7.797 1 29.67 95 ALA A N 1
ATOM 756 C CA . ALA A 1 95 ? -0.455 28.781 -8.047 1 29.67 95 ALA A CA 1
ATOM 757 C C . ALA A 1 95 ? 0.647 29.594 -7.367 1 29.67 95 ALA A C 1
ATOM 759 O O . ALA A 1 95 ? 1.103 29.234 -6.277 1 29.67 95 ALA A O 1
ATOM 760 N N . THR B 1 1 ? 18.266 6.922 5.641 1 64.62 1 THR B N 1
ATOM 761 C CA . THR B 1 1 ? 17.266 7.988 5.645 1 64.62 1 THR B CA 1
ATOM 762 C C . THR B 1 1 ? 17.906 9.32 5.258 1 64.62 1 THR B C 1
ATOM 764 O O . THR B 1 1 ? 18.953 9.688 5.781 1 64.62 1 THR B O 1
ATOM 767 N N . PRO B 1 2 ? 17.219 9.953 4.297 1 71.94 2 PRO B N 1
ATOM 768 C CA . PRO B 1 2 ? 17.812 11.234 3.896 1 71.94 2 PRO B CA 1
ATOM 769 C C . PRO B 1 2 ? 17.953 12.203 5.066 1 71.94 2 PRO B C 1
ATOM 771 O O . PRO B 1 2 ? 17.062 12.297 5.914 1 71.94 2 PRO B O 1
ATOM 774 N N . SER B 1 3 ? 19.016 12.758 5.234 1 68.31 3 SER B N 1
ATOM 775 C CA . SER B 1 3 ? 19.453 13.547 6.375 1 68.31 3 SER B CA 1
ATOM 776 C C . SER B 1 3 ? 18.516 14.719 6.633 1 68.31 3 SER B C 1
ATOM 778 O O . SER B 1 3 ? 18.375 15.164 7.773 1 68.31 3 SER B O 1
ATOM 780 N N . HIS B 1 4 ? 17.828 15.148 5.617 1 74.44 4 HIS B N 1
ATOM 781 C CA . HIS B 1 4 ? 17.031 16.359 5.762 1 74.44 4 HIS B CA 1
ATOM 782 C C . HIS B 1 4 ? 15.641 16.047 6.289 1 74.44 4 HIS B C 1
ATOM 784 O O . HIS B 1 4 ? 14.898 16.938 6.691 1 74.44 4 HIS B O 1
ATOM 790 N N . LEU B 1 5 ? 15.367 14.82 6.297 1 81.62 5 LEU B N 1
ATOM 791 C CA . LEU B 1 5 ? 14.016 14.492 6.727 1 81.62 5 LEU B CA 1
ATOM 792 C C . LEU B 1 5 ? 14.016 13.898 8.133 1 81.62 5 LEU B C 1
ATOM 794 O O . LEU B 1 5 ? 14.867 13.062 8.453 1 81.62 5 LEU B O 1
ATOM 798 N N . ASN B 1 6 ? 13.195 14.539 9.008 1 89.06 6 ASN B N 1
ATOM 799 C CA . ASN B 1 6 ? 12.969 14.023 10.352 1 89.06 6 ASN B CA 1
ATOM 800 C C . ASN B 1 6 ? 11.914 12.922 10.367 1 89.06 6 ASN B C 1
ATOM 802 O O . ASN B 1 6 ? 10.711 13.211 10.367 1 89.06 6 ASN B O 1
ATOM 806 N N . VAL B 1 7 ? 12.297 11.672 10.367 1 93.06 7 VAL B N 1
ATOM 807 C CA . VAL B 1 7 ? 11.414 10.516 10.266 1 93.06 7 VAL B CA 1
ATOM 808 C C . VAL B 1 7 ? 10.438 10.508 11.445 1 93.06 7 VAL B C 1
ATOM 810 O O . VAL B 1 7 ? 9.281 10.109 11.297 1 93.06 7 VAL B O 1
ATOM 813 N N . HIS B 1 8 ? 10.914 11 12.57 1 94.25 8 HIS B N 1
ATOM 814 C CA . HIS B 1 8 ? 10.055 11.047 13.742 1 94.25 8 HIS B CA 1
ATOM 815 C C . HIS B 1 8 ? 8.891 12.016 13.539 1 94.25 8 HIS B C 1
ATOM 817 O O . HIS B 1 8 ? 7.754 11.719 13.922 1 94.25 8 HIS B O 1
ATOM 823 N N . GLN B 1 9 ? 9.156 13.102 12.953 1 95.69 9 GLN B N 1
ATOM 824 C CA . GLN B 1 9 ? 8.102 14.078 12.68 1 95.69 9 GLN B CA 1
ATOM 825 C C . GLN B 1 9 ? 7.094 13.531 11.68 1 95.69 9 GLN B C 1
ATOM 827 O O . GLN B 1 9 ? 5.891 13.766 11.805 1 95.69 9 GLN B O 1
ATOM 832 N N . ILE B 1 10 ? 7.578 12.812 10.688 1 97 10 ILE B N 1
ATOM 833 C CA . ILE B 1 10 ? 6.703 12.219 9.688 1 97 10 ILE B CA 1
ATOM 834 C C . ILE B 1 10 ? 5.797 11.18 10.344 1 97 10 ILE B C 1
ATOM 836 O O . ILE B 1 10 ? 4.586 11.164 10.109 1 97 10 ILE B O 1
ATOM 840 N N . ARG B 1 11 ? 6.406 10.336 11.156 1 97.38 11 ARG B N 1
ATOM 841 C CA . ARG B 1 11 ? 5.645 9.328 11.875 1 97.38 11 ARG B CA 1
ATOM 842 C C . ARG B 1 11 ? 4.543 9.969 12.719 1 97.38 11 ARG B C 1
ATOM 844 O O . ARG B 1 11 ? 3.395 9.516 12.688 1 97.38 11 ARG B O 1
ATOM 851 N N . ASP B 1 12 ? 4.879 11.07 13.43 1 97.56 12 ASP B N 1
ATOM 852 C CA . ASP B 1 12 ? 3.92 11.766 14.273 1 97.56 12 ASP B CA 1
ATOM 853 C C . ASP B 1 12 ? 2.779 12.359 13.445 1 97.56 12 ASP B C 1
ATOM 855 O O . ASP B 1 12 ? 1.618 12.305 13.852 1 97.56 12 ASP B O 1
ATOM 859 N N . ALA B 1 13 ? 3.127 12.953 12.336 1 97.94 13 ALA B N 1
ATOM 860 C CA . ALA B 1 13 ? 2.113 13.523 11.453 1 97.94 13 ALA B CA 1
ATOM 861 C C . ALA B 1 13 ? 1.149 12.453 10.953 1 97.94 13 ALA B C 1
ATOM 863 O O . ALA B 1 13 ? -0.061 12.672 10.898 1 97.94 13 ALA B O 1
ATOM 864 N N . LEU B 1 14 ? 1.653 11.258 10.602 1 98.5 14 LEU B N 1
ATOM 865 C CA . LEU B 1 14 ? 0.822 10.156 10.125 1 98.5 14 LEU B CA 1
ATOM 866 C C . LEU B 1 14 ? -0.064 9.617 11.242 1 98.5 14 LEU B C 1
ATOM 868 O O . LEU B 1 14 ? -1.211 9.234 11 1 98.5 14 LEU B O 1
ATOM 872 N N . LEU B 1 15 ? 0.42 9.609 12.43 1 98.31 15 LEU B N 1
ATOM 873 C CA . LEU B 1 15 ? -0.319 9.094 13.578 1 98.31 15 LEU B CA 1
ATOM 874 C C . LEU B 1 15 ? -1.492 10 13.922 1 98.31 15 LEU B C 1
ATOM 876 O O . LEU B 1 15 ? -2.439 9.578 14.586 1 98.31 15 LEU B O 1
ATOM 880 N N . LYS B 1 16 ? -1.432 11.219 13.477 1 98.12 16 LYS B N 1
ATOM 881 C CA . LYS B 1 16 ? -2.48 12.188 13.781 1 98.12 16 LYS B CA 1
ATOM 882 C C . LYS B 1 16 ? -3.678 12.016 12.852 1 98.12 16 LYS B C 1
ATOM 884 O O . LYS B 1 16 ? -4.746 12.578 13.094 1 98.12 16 LYS B O 1
ATOM 889 N N . ILE B 1 17 ? -3.508 11.305 11.805 1 97.94 17 ILE B N 1
ATOM 890 C CA . ILE B 1 17 ? -4.641 11.031 10.93 1 97.94 17 ILE B CA 1
ATOM 891 C C . ILE B 1 17 ? -5.711 10.25 11.688 1 97.94 17 ILE B C 1
ATOM 893 O O . ILE B 1 17 ? -5.422 9.219 12.297 1 97.94 17 ILE B O 1
ATOM 897 N N . GLU B 1 18 ? -6.891 10.742 11.539 1 96.75 18 GLU B N 1
ATOM 898 C CA . GLU B 1 18 ? -8 10.023 12.156 1 96.75 18 GLU B CA 1
ATOM 899 C C . GLU B 1 18 ? -8.07 8.586 11.648 1 96.75 18 GLU B C 1
ATOM 901 O O . GLU B 1 18 ? -7.895 8.328 10.453 1 96.75 18 GLU B O 1
ATOM 906 N N . ASP B 1 19 ? -8.25 7.629 12.547 1 96.81 19 ASP B N 1
ATOM 907 C CA . ASP B 1 19 ? -8.508 6.234 12.211 1 96.81 19 ASP B CA 1
ATOM 908 C C . ASP B 1 19 ? -7.211 5.441 12.102 1 96.81 19 ASP B C 1
ATOM 910 O O . ASP B 1 19 ? -7.234 4.219 11.93 1 96.81 19 ASP B O 1
ATOM 914 N N . VAL B 1 20 ? -6.066 6.125 12.203 1 98.06 20 VAL B N 1
ATOM 915 C CA . VAL B 1 20 ? -4.797 5.406 12.203 1 98.06 20 VAL B CA 1
ATOM 916 C C . VAL B 1 20 ? -4.469 4.934 13.617 1 98.06 20 VAL B C 1
ATOM 918 O O . VAL B 1 20 ? -4.398 5.738 14.547 1 98.06 20 VAL B O 1
ATOM 921 N N . HIS B 1 21 ? -4.309 3.674 13.719 1 97.62 21 HIS B N 1
ATOM 922 C CA . HIS B 1 21 ? -3.957 3.072 15 1 97.62 21 HIS B CA 1
ATOM 923 C C . HIS B 1 21 ? -2.451 3.113 15.234 1 97.62 21 HIS B C 1
ATOM 925 O O . HIS B 1 21 ? -1.996 3.453 16.328 1 97.62 21 HIS B O 1
ATOM 931 N N . SER B 1 22 ? -1.679 2.748 14.219 1 97.62 22 SER B N 1
ATOM 932 C CA . SER B 1 22 ? -0.226 2.725 14.344 1 97.62 22 SER B CA 1
ATOM 933 C C . SER B 1 22 ? 0.451 2.9 12.984 1 97.62 22 SER B C 1
ATOM 935 O O . SER B 1 22 ? -0.168 2.68 11.945 1 97.62 22 SER B O 1
ATOM 937 N N . VAL B 1 23 ? 1.657 3.398 13.031 1 98 23 VAL B N 1
ATOM 938 C CA . VAL B 1 23 ? 2.533 3.555 11.875 1 98 23 VAL B CA 1
ATOM 939 C C . VAL B 1 23 ? 3.668 2.537 11.945 1 98 23 VAL B C 1
ATOM 941 O O . VAL B 1 23 ? 4.469 2.555 12.883 1 98 23 VAL B O 1
ATOM 944 N N . GLN B 1 24 ? 3.668 1.663 10.961 1 95.38 24 GLN B N 1
ATOM 945 C CA . GLN B 1 24 ? 4.664 0.599 10.938 1 95.38 24 GLN B CA 1
ATOM 946 C C . GLN B 1 24 ? 5.496 0.652 9.656 1 95.38 24 GLN B C 1
ATOM 948 O O . GLN B 1 24 ? 5.004 1.084 8.609 1 95.38 24 GLN B O 1
ATOM 953 N N . ASP B 1 25 ? 6.703 0.242 9.75 1 93.75 25 ASP B N 1
ATOM 954 C CA . ASP B 1 25 ? 7.602 0.039 8.617 1 93.75 25 ASP B CA 1
ATOM 955 C C . ASP B 1 25 ? 7.68 1.293 7.75 1 93.75 25 ASP B C 1
ATOM 957 O O . ASP B 1 25 ? 7.57 1.214 6.523 1 93.75 25 ASP B O 1
ATOM 961 N N . LEU B 1 26 ? 7.809 2.441 8.422 1 96.31 26 LEU B N 1
ATOM 962 C CA . LEU B 1 26 ? 8.047 3.674 7.684 1 96.31 26 LEU B CA 1
ATOM 963 C C . LEU B 1 26 ? 9.492 3.736 7.188 1 96.31 26 LEU B C 1
ATOM 965 O O . LEU B 1 26 ? 10.422 3.838 7.988 1 96.31 26 LEU B O 1
ATOM 969 N N . ASN B 1 27 ? 9.609 3.592 5.867 1 93.94 27 ASN B N 1
ATOM 970 C CA . ASN B 1 27 ? 10.914 3.652 5.223 1 93.94 27 ASN B CA 1
ATOM 971 C C . ASN B 1 27 ? 11.016 4.836 4.262 1 93.94 27 ASN B C 1
ATOM 973 O O . ASN B 1 27 ? 10.148 5.02 3.404 1 93.94 27 ASN B O 1
ATOM 977 N N . VAL B 1 28 ? 12.078 5.625 4.492 1 94.44 28 VAL B N 1
ATOM 978 C CA . VAL B 1 28 ? 12.336 6.77 3.629 1 94.44 28 VAL B CA 1
ATOM 979 C C . VAL B 1 28 ? 13.75 6.691 3.068 1 94.44 28 VAL B C 1
ATOM 981 O O . VAL B 1 28 ? 14.703 6.418 3.807 1 94.44 28 VAL B O 1
ATOM 984 N N . TRP B 1 29 ? 13.836 6.887 1.718 1 91.06 29 TRP B N 1
ATOM 985 C CA . TRP B 1 29 ? 15.164 6.812 1.12 1 91.06 29 TRP B CA 1
ATOM 986 C C . TRP B 1 29 ? 15.32 7.84 0.007 1 91.06 29 TRP B C 1
ATOM 988 O O . TRP B 1 29 ? 14.328 8.398 -0.476 1 91.06 29 TRP B O 1
ATOM 998 N N . SER B 1 30 ? 16.578 8.156 -0.302 1 91.94 30 SER B N 1
ATOM 999 C CA . SER B 1 30 ? 16.844 9.133 -1.351 1 91.94 30 SER B CA 1
ATOM 1000 C C . SER B 1 30 ? 16.891 8.477 -2.725 1 91.94 30 SER B C 1
ATOM 1002 O O . SER B 1 30 ? 17.297 7.316 -2.854 1 91.94 30 SER B O 1
ATOM 1004 N N . LEU B 1 31 ? 16.359 9.211 -3.682 1 89.81 31 LEU B N 1
ATOM 1005 C CA . LEU B 1 31 ? 16.469 8.844 -5.09 1 89.81 31 LEU B CA 1
ATOM 1006 C C . LEU B 1 31 ? 17.469 9.742 -5.809 1 89.81 31 LEU B C 1
ATOM 1008 O O . LEU B 1 31 ? 18.016 10.68 -5.211 1 89.81 31 LEU B O 1
ATOM 1012 N N . THR B 1 32 ? 17.656 9.328 -7.09 1 87.94 32 THR B N 1
ATOM 1013 C CA . THR B 1 32 ? 18.5 10.18 -7.914 1 87.94 32 THR B CA 1
ATOM 1014 C C . THR B 1 32 ? 17.891 11.578 -8.031 1 87.94 32 THR B C 1
ATOM 1016 O O . THR B 1 32 ? 16.688 11.758 -7.883 1 87.94 32 THR B O 1
ATOM 1019 N N . MET B 1 33 ? 18.734 12.656 -8.266 1 91.88 33 MET B N 1
ATOM 1020 C CA . MET B 1 33 ? 18.359 14.047 -8.5 1 91.88 33 MET B CA 1
ATOM 1021 C C . MET B 1 33 ? 17.812 14.688 -7.23 1 91.88 33 MET B C 1
ATOM 1023 O O . MET B 1 33 ? 16.938 15.555 -7.297 1 91.88 33 MET B O 1
ATOM 1027 N N . GLY B 1 34 ? 18.109 14.164 -6.168 1 89.31 34 GLY B N 1
ATOM 1028 C CA . GLY B 1 34 ? 17.75 14.766 -4.895 1 89.31 34 GLY B CA 1
ATOM 1029 C C . GLY B 1 34 ? 16.312 14.508 -4.5 1 89.31 34 GLY B C 1
ATOM 1030 O O . GLY B 1 34 ? 15.773 15.156 -3.598 1 89.31 34 GLY B O 1
ATOM 1031 N N . LYS B 1 35 ? 15.75 13.695 -5.168 1 93.44 35 LYS B N 1
ATOM 1032 C CA . LYS B 1 35 ? 14.375 13.32 -4.855 1 93.44 35 LYS B CA 1
ATOM 1033 C C . LYS B 1 35 ? 14.328 12.266 -3.754 1 93.44 35 LYS B C 1
ATOM 1035 O O . LYS B 1 35 ? 15.344 11.648 -3.436 1 93.44 35 LYS B O 1
ATOM 1040 N N . THR B 1 36 ? 13.086 12.156 -3.059 1 94.44 36 THR B N 1
ATOM 1041 C CA . THR B 1 36 ? 12.938 11.203 -1.966 1 94.44 36 THR B CA 1
ATOM 1042 C C . THR B 1 36 ? 11.695 10.344 -2.168 1 94.44 36 THR B C 1
ATOM 1044 O O . THR B 1 36 ? 10.758 10.742 -2.855 1 94.44 36 THR B O 1
ATOM 1047 N N . ALA B 1 37 ? 11.758 9.195 -1.646 1 94.5 37 ALA B N 1
ATOM 1048 C CA . ALA B 1 37 ? 10.633 8.266 -1.67 1 94.5 37 ALA B CA 1
ATOM 1049 C C . ALA B 1 37 ? 10.336 7.727 -0.274 1 94.5 37 ALA B C 1
ATOM 1051 O O . ALA B 1 37 ? 11.211 7.738 0.599 1 94.5 37 ALA B O 1
ATOM 1052 N N . ALA B 1 38 ? 9.047 7.281 -0.129 1 96.19 38 ALA B N 1
ATOM 1053 C CA . ALA B 1 38 ? 8.656 6.727 1.163 1 96.19 38 ALA B CA 1
ATOM 1054 C C . ALA B 1 38 ? 7.73 5.527 0.985 1 96.19 38 ALA B C 1
ATOM 1056 O O . ALA B 1 38 ? 6.945 5.477 0.037 1 96.19 38 ALA B O 1
ATOM 1057 N N . ILE B 1 39 ? 7.859 4.598 1.854 1 96.88 39 ILE B N 1
ATOM 1058 C CA . ILE B 1 39 ? 6.914 3.5 2.02 1 96.88 39 ILE B CA 1
ATOM 1059 C C . ILE B 1 39 ? 6.461 3.426 3.477 1 96.88 39 ILE B C 1
ATOM 1061 O O . ILE B 1 39 ? 7.273 3.566 4.395 1 96.88 39 ILE B O 1
ATOM 1065 N N . VAL B 1 40 ? 5.215 3.221 3.615 1 97.81 40 VAL B N 1
ATOM 1066 C CA . VAL B 1 40 ? 4.738 3.125 4.992 1 97.81 40 VAL B CA 1
ATOM 1067 C C . VAL B 1 40 ? 3.598 2.115 5.074 1 97.81 40 VAL B C 1
ATOM 1069 O O . VAL B 1 40 ? 2.816 1.974 4.133 1 97.81 40 VAL B O 1
ATOM 1072 N N . HIS B 1 41 ? 3.553 1.393 6.164 1 97.56 41 HIS B N 1
ATOM 1073 C CA 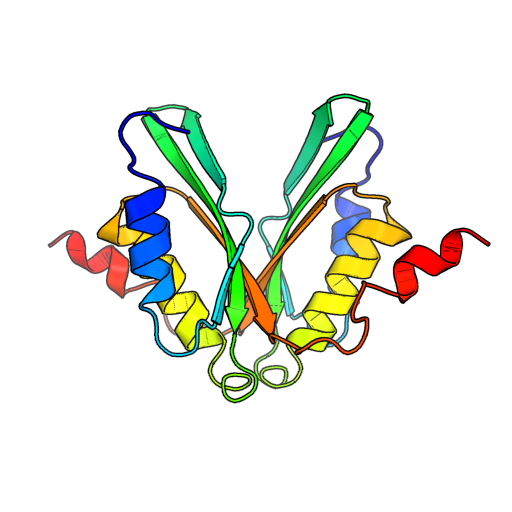. HIS B 1 41 ? 2.439 0.526 6.539 1 97.56 41 HIS B CA 1
ATOM 1074 C C . HIS B 1 41 ? 1.632 1.13 7.684 1 97.56 41 HIS B C 1
ATOM 1076 O O . HIS B 1 41 ? 2.162 1.35 8.773 1 97.56 41 HIS B O 1
ATOM 1082 N N . LEU B 1 42 ? 0.312 1.327 7.445 1 98.25 42 LEU B N 1
ATOM 1083 C CA . LEU B 1 42 ? -0.56 1.895 8.469 1 98.25 42 LEU B CA 1
ATOM 1084 C C . LEU B 1 42 ? -1.568 0.861 8.961 1 98.25 42 LEU B C 1
ATOM 1086 O O . LEU B 1 42 ? -2.172 0.147 8.156 1 98.25 42 LEU B O 1
ATOM 1090 N N . GLN B 1 43 ? -1.679 0.842 10.242 1 97.12 43 GLN B N 1
ATOM 1091 C CA . GLN B 1 43 ? -2.779 0.067 10.805 1 97.12 43 GLN B CA 1
ATOM 1092 C C . GLN B 1 43 ? -3.977 0.96 11.117 1 97.12 43 GLN B C 1
ATOM 1094 O O . GLN B 1 43 ? -3.832 1.991 11.781 1 97.12 43 GLN B O 1
ATOM 1099 N N . LEU B 1 44 ? -5.09 0.5 10.688 1 97.38 44 LEU B N 1
ATOM 1100 C CA . LEU B 1 44 ? -6.328 1.226 10.93 1 97.38 44 LEU B CA 1
ATOM 1101 C C . LEU B 1 44 ? -7.098 0.613 12.094 1 97.38 44 LEU B C 1
ATOM 1103 O O . LEU B 1 44 ? -7.031 -0.598 12.32 1 97.38 44 LEU B O 1
ATOM 1107 N N . ILE B 1 45 ? -7.805 1.494 12.773 1 95.38 45 ILE B N 1
ATOM 1108 C CA . ILE B 1 45 ? -8.719 0.961 13.781 1 95.38 45 ILE B CA 1
ATOM 1109 C C . ILE B 1 45 ? -9.859 0.216 13.094 1 95.38 45 ILE B C 1
ATOM 1111 O O . ILE B 1 45 ? -10.227 0.539 11.961 1 95.38 45 ILE B O 1
ATOM 1115 N N . PRO B 1 46 ? -10.414 -0.812 13.672 1 91.44 46 PRO B N 1
ATOM 1116 C CA . PRO B 1 46 ? -11.406 -1.683 13.047 1 91.44 46 PRO B CA 1
ATOM 1117 C C . PRO B 1 46 ? -12.609 -0.911 12.508 1 91.44 46 PRO B C 1
ATOM 1119 O O . PRO B 1 46 ? -13.133 -1.241 11.438 1 91.44 46 PRO B O 1
ATOM 1122 N N . ASP B 1 47 ? -13.008 0.139 13.141 1 92 47 ASP B N 1
ATOM 1123 C CA . ASP B 1 47 ? -14.195 0.894 12.742 1 92 47 ASP B CA 1
ATOM 1124 C C 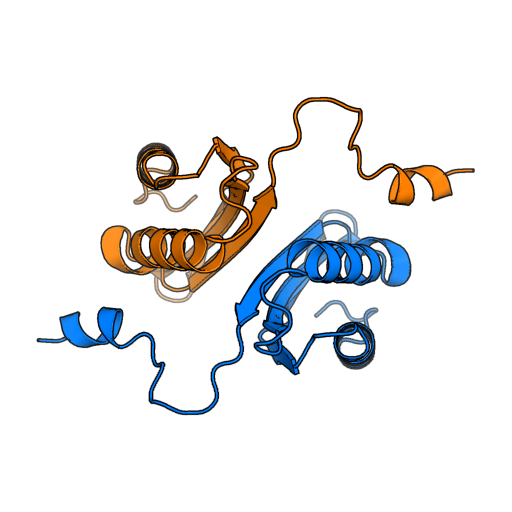. ASP B 1 47 ? -13.93 1.7 11.469 1 92 47 ASP B C 1
ATOM 1126 O O . ASP B 1 47 ? -14.867 2.205 10.852 1 92 47 ASP B O 1
ATOM 1130 N N . SER B 1 48 ? -12.648 1.718 11.07 1 90.5 48 SER B N 1
ATOM 1131 C CA . SER B 1 48 ? -12.281 2.561 9.938 1 90.5 48 SER B CA 1
ATOM 1132 C C . SER B 1 48 ? -12.219 1.752 8.648 1 90.5 48 SER B C 1
ATOM 1134 O O . SER B 1 48 ? -11.75 2.246 7.617 1 90.5 48 SER B O 1
ATOM 1136 N N . PHE B 1 49 ? -12.773 0.612 8.695 1 90.44 49 PHE B N 1
ATOM 1137 C CA . PHE B 1 49 ? -12.781 -0.306 7.559 1 90.44 49 PHE B CA 1
ATOM 1138 C C . PHE B 1 49 ? -13.367 0.365 6.324 1 90.44 49 PHE B C 1
ATOM 1140 O O . PHE B 1 49 ? -12.859 0.188 5.215 1 90.44 49 PHE B O 1
ATOM 1147 N N . SER B 1 50 ? -14.312 1.175 6.527 1 92.81 50 SER B N 1
ATOM 1148 C CA . SER B 1 50 ? -15.008 1.761 5.391 1 92.81 50 SER B CA 1
ATOM 1149 C C . SER B 1 50 ? -14.414 3.115 5.016 1 92.81 50 SER B C 1
ATOM 1151 O O . SER B 1 50 ? -14.859 3.752 4.059 1 92.81 50 SER B O 1
ATOM 1153 N N . ARG B 1 51 ? -13.398 3.621 5.688 1 94.06 51 ARG B N 1
ATOM 1154 C CA . ARG B 1 51 ? -12.82 4.938 5.43 1 94.06 51 ARG B CA 1
ATOM 1155 C C . ARG B 1 51 ? -11.367 4.816 4.98 1 94.06 51 ARG B C 1
ATOM 1157 O O . ARG B 1 51 ? -10.609 5.785 5.047 1 94.06 51 ARG B O 1
ATOM 1164 N N . TRP B 1 52 ? -11.086 3.664 4.504 1 95.69 52 TRP B N 1
ATOM 1165 C CA . TRP B 1 52 ? -9.695 3.348 4.199 1 95.69 52 TRP B CA 1
ATOM 1166 C C . TRP B 1 52 ? -9.156 4.242 3.086 1 95.69 52 TRP B C 1
ATOM 1168 O O . TRP B 1 52 ? -8.008 4.684 3.129 1 95.69 52 TRP B O 1
ATOM 1178 N N . GLU B 1 53 ? -9.945 4.539 2.141 1 94.38 53 GLU B N 1
ATOM 1179 C CA . GLU B 1 53 ? -9.477 5.355 1.025 1 94.38 53 GLU B CA 1
ATOM 1180 C C . GLU B 1 53 ? -9.156 6.777 1.48 1 94.38 53 GLU B C 1
ATOM 1182 O O . GLU B 1 53 ? -8.18 7.375 1.023 1 94.38 53 GLU B O 1
ATOM 1187 N N . ASP B 1 54 ? -9.969 7.301 2.365 1 95.31 54 ASP B N 1
ATOM 1188 C CA . ASP B 1 54 ? -9.727 8.641 2.904 1 95.31 54 ASP B CA 1
ATOM 1189 C C . ASP B 1 54 ? -8.438 8.68 3.719 1 95.31 54 ASP B C 1
ATOM 1191 O O . ASP B 1 54 ? -7.648 9.617 3.602 1 95.31 54 ASP B O 1
ATOM 1195 N N . VAL B 1 55 ? -8.281 7.656 4.516 1 97.19 55 VAL B N 1
ATOM 1196 C CA . VAL B 1 55 ? -7.078 7.582 5.34 1 97.19 55 VAL B CA 1
ATOM 1197 C C . VAL B 1 55 ? -5.844 7.496 4.449 1 97.19 55 VAL B C 1
ATOM 1199 O O . VAL B 1 55 ? -4.859 8.203 4.676 1 97.19 55 VAL B O 1
ATOM 1202 N N . GLN B 1 56 ? -5.949 6.641 3.449 1 97.75 56 GLN B N 1
ATOM 1203 C CA . GLN B 1 56 ? -4.824 6.504 2.531 1 97.75 56 GLN B CA 1
ATOM 1204 C C . GLN B 1 56 ? -4.539 7.82 1.81 1 97.75 56 GLN B C 1
ATOM 1206 O O . GLN B 1 56 ? -3.383 8.219 1.663 1 97.75 56 GLN B O 1
ATOM 1211 N N . SER B 1 57 ? -5.582 8.508 1.333 1 96.81 57 SER B N 1
ATOM 1212 C CA . SER B 1 57 ? -5.426 9.773 0.631 1 96.81 57 SER B CA 1
ATOM 1213 C C . SER B 1 57 ? -4.754 10.82 1.517 1 96.81 57 SER B C 1
ATOM 1215 O O . SER B 1 57 ? -3.855 11.539 1.069 1 96.81 57 SER B O 1
ATOM 1217 N N . LYS B 1 58 ? -5.164 10.891 2.732 1 97.75 58 LYS B N 1
ATOM 1218 C CA . LYS B 1 58 ? -4.578 11.844 3.674 1 97.75 58 LYS B CA 1
ATOM 1219 C C . LYS B 1 58 ? -3.109 11.523 3.934 1 97.75 58 LYS B C 1
ATOM 1221 O O . LYS B 1 58 ? -2.27 12.422 3.969 1 97.75 58 LYS B O 1
ATOM 1226 N N . ALA B 1 59 ? -2.84 10.242 4.137 1 98.5 59 ALA B N 1
ATOM 1227 C CA . ALA B 1 59 ? -1.453 9.836 4.355 1 98.5 59 ALA B CA 1
ATOM 1228 C C . ALA B 1 59 ? -0.577 10.219 3.168 1 98.5 59 ALA B C 1
ATOM 1230 O O . ALA B 1 59 ? 0.522 10.75 3.344 1 98.5 59 ALA B O 1
ATOM 1231 N N . ARG B 1 60 ? -1.085 9.953 1.992 1 98 60 ARG B N 1
ATOM 1232 C CA . ARG B 1 60 ? -0.336 10.297 0.787 1 98 60 ARG B CA 1
ATOM 1233 C C . ARG B 1 60 ? -0.128 11.805 0.681 1 98 60 ARG B C 1
ATOM 1235 O O . ARG B 1 60 ? 0.958 12.266 0.317 1 98 60 ARG B O 1
ATOM 1242 N N . GLN B 1 61 ? -1.119 12.523 0.963 1 97.94 61 GLN B N 1
ATOM 1243 C CA . GLN B 1 61 ? -1.013 13.977 0.926 1 97.94 61 GLN B CA 1
ATOM 1244 C C . GLN B 1 61 ? 0.062 14.477 1.889 1 97.94 61 GLN B C 1
ATOM 1246 O O . GLN B 1 61 ? 0.87 15.336 1.534 1 97.94 61 GLN B O 1
ATOM 1251 N N . ILE B 1 62 ? 0.062 13.984 3.105 1 97.75 62 ILE B N 1
ATOM 1252 C CA . ILE B 1 62 ? 1.053 14.375 4.105 1 97.75 62 ILE B CA 1
ATOM 1253 C C . ILE B 1 62 ? 2.455 14.07 3.584 1 97.75 62 ILE B C 1
ATOM 1255 O O . ILE B 1 62 ? 3.338 14.93 3.615 1 97.75 62 ILE B O 1
ATOM 1259 N N . LEU B 1 63 ? 2.67 12.875 3.053 1 97.44 63 LEU B N 1
ATOM 1260 C CA . LEU B 1 63 ? 3.992 12.453 2.602 1 97.44 63 LEU B CA 1
ATOM 1261 C C . LEU B 1 63 ? 4.426 13.25 1.373 1 97.44 63 LEU B C 1
ATOM 1263 O O . LEU B 1 63 ? 5.547 13.758 1.323 1 97.44 63 LEU B O 1
ATOM 1267 N N . LEU B 1 64 ? 3.551 13.438 0.391 1 97.06 64 LEU B N 1
ATOM 1268 C CA . LEU B 1 64 ? 3.91 14.039 -0.889 1 97.06 64 LEU B CA 1
ATOM 1269 C C . LEU B 1 64 ? 3.934 15.562 -0.787 1 97.06 64 LEU B C 1
ATOM 1271 O O . LEU B 1 64 ? 4.852 16.203 -1.294 1 97.06 64 LEU B O 1
ATOM 1275 N N . CYS B 1 65 ? 2.953 16.094 -0.083 1 96.5 65 CYS B N 1
ATOM 1276 C CA . CYS B 1 65 ? 2.779 17.547 -0.113 1 96.5 65 CYS B CA 1
ATOM 1277 C C . CYS B 1 65 ? 3.426 18.203 1.103 1 96.5 65 CYS B C 1
ATOM 1279 O O . CYS B 1 65 ? 4.191 19.156 0.966 1 96.5 65 CYS B O 1
ATOM 1281 N N . THR B 1 66 ? 3.117 17.75 2.234 1 95.19 66 THR B N 1
ATOM 1282 C CA . THR B 1 66 ? 3.617 18.391 3.447 1 95.19 66 THR B CA 1
ATOM 1283 C C . THR B 1 66 ? 5.113 18.141 3.609 1 95.19 66 THR B C 1
ATOM 1285 O O . THR B 1 66 ? 5.867 19.062 3.93 1 95.19 66 THR B O 1
ATOM 1288 N N . TYR B 1 67 ? 5.562 16.953 3.303 1 95.5 67 TYR B N 1
ATOM 1289 C CA . TYR B 1 67 ? 6.965 16.625 3.549 1 95.5 67 TYR B CA 1
ATOM 1290 C C . TYR B 1 67 ? 7.734 16.516 2.24 1 95.5 67 TYR B C 1
ATOM 1292 O O . TYR B 1 67 ? 8.93 16.219 2.24 1 95.5 67 TYR B O 1
ATOM 1300 N N . GLY B 1 68 ? 7.035 16.625 1.168 1 94 68 GLY B N 1
ATOM 1301 C CA . GLY B 1 68 ? 7.656 16.844 -0.131 1 94 68 GLY B CA 1
ATOM 1302 C C . GLY B 1 68 ? 8.25 15.57 -0.719 1 94 68 GLY B C 1
ATOM 1303 O O . GLY B 1 68 ? 9.219 15.625 -1.473 1 94 68 GLY B O 1
ATOM 1304 N N . MET B 1 69 ? 7.746 14.469 -0.364 1 95.06 69 MET B N 1
ATOM 1305 C CA . MET B 1 69 ? 8.203 13.234 -0.989 1 95.06 69 MET B CA 1
ATOM 1306 C C . MET B 1 69 ? 7.844 13.203 -2.471 1 95.06 69 MET B C 1
ATOM 1308 O O . MET B 1 69 ? 6.762 13.648 -2.859 1 95.06 69 MET B O 1
ATOM 1312 N N . TYR B 1 70 ? 8.781 12.695 -3.244 1 95.12 70 TYR B N 1
ATOM 1313 C CA . TYR B 1 70 ? 8.547 12.578 -4.68 1 95.12 70 TYR B CA 1
ATOM 1314 C C . TYR B 1 70 ? 7.602 11.43 -4.984 1 95.12 70 TYR B C 1
ATOM 1316 O O . TYR B 1 70 ? 6.707 11.555 -5.828 1 95.12 70 TYR B O 1
ATOM 1324 N N . GLN B 1 71 ? 7.738 10.344 -4.363 1 95 71 GLN B N 1
ATOM 1325 C CA . GLN B 1 71 ? 6.875 9.172 -4.48 1 95 71 GLN B CA 1
ATOM 1326 C C . GLN B 1 71 ? 6.633 8.531 -3.115 1 95 71 GLN B C 1
ATOM 1328 O O . GLN B 1 71 ? 7.48 8.617 -2.223 1 95 71 GLN B O 1
ATOM 1333 N N . CYS B 1 72 ? 5.402 7.902 -3.021 1 96.62 72 CYS B N 1
ATOM 1334 C CA . CYS B 1 72 ? 5.137 7.195 -1.771 1 96.62 72 CYS B CA 1
ATOM 1335 C C . CYS B 1 72 ? 4.184 6.027 -1.996 1 96.62 72 CYS B C 1
ATOM 1337 O O . CYS B 1 72 ? 3.389 6.043 -2.939 1 96.62 72 CYS B O 1
ATOM 1339 N N . THR B 1 73 ? 4.371 5.043 -1.193 1 97.38 73 THR B N 1
ATOM 1340 C CA . THR B 1 73 ? 3.469 3.896 -1.163 1 97.38 73 THR B CA 1
ATOM 1341 C C . THR B 1 73 ? 2.928 3.67 0.246 1 97.38 73 THR B C 1
ATOM 1343 O O . THR B 1 73 ? 3.689 3.66 1.215 1 97.38 73 THR B O 1
ATOM 1346 N N . VAL B 1 74 ? 1.616 3.574 0.271 1 98.19 74 VAL B N 1
ATOM 1347 C CA . VAL B 1 74 ? 0.958 3.379 1.558 1 98.19 74 VAL B CA 1
ATOM 1348 C C . VAL B 1 74 ? 0.19 2.059 1.55 1 98.19 74 VAL B C 1
ATOM 1350 O O . VAL B 1 74 ? -0.724 1.87 0.743 1 98.19 74 VAL B O 1
ATOM 1353 N N . GLN B 1 75 ? 0.587 1.151 2.33 1 97.25 75 GLN B N 1
ATOM 1354 C CA . GLN B 1 75 ? -0.172 -0.072 2.564 1 97.25 75 GLN B CA 1
ATOM 1355 C C . GLN B 1 75 ? -1.015 0.039 3.832 1 97.25 75 GLN B C 1
ATOM 1357 O O . GLN B 1 75 ? -0.521 0.471 4.875 1 97.25 75 GLN B O 1
ATOM 1362 N N . LEU B 1 76 ? -2.252 -0.369 3.711 1 97.62 76 LEU B N 1
ATOM 1363 C CA . LEU B 1 76 ? -3.164 -0.316 4.848 1 97.62 76 LEU B CA 1
ATOM 1364 C C . LEU B 1 76 ? -3.469 -1.718 5.367 1 97.62 76 LEU B C 1
ATOM 1366 O O . LEU B 1 76 ? -3.449 -2.686 4.602 1 97.62 76 LEU B O 1
ATOM 1370 N N . GLN B 1 77 ? -3.773 -1.744 6.68 1 94.62 77 GLN B N 1
ATOM 1371 C CA . GLN B 1 77 ? -4.234 -2.967 7.328 1 94.62 77 GLN B CA 1
ATOM 1372 C C . GLN B 1 77 ? -5.137 -2.652 8.523 1 94.62 77 GLN B C 1
ATOM 1374 O O . GLN B 1 77 ? -4.879 -1.706 9.266 1 94.62 77 GLN B O 1
ATOM 1379 N N . ILE B 1 78 ? -6.156 -3.436 8.672 1 93.81 78 ILE B N 1
ATOM 1380 C CA . ILE B 1 78 ? -6.977 -3.27 9.859 1 93.81 78 ILE B CA 1
ATOM 1381 C C . ILE B 1 78 ? -6.25 -3.844 11.078 1 93.81 78 ILE B C 1
ATOM 1383 O O . ILE B 1 78 ? -5.723 -4.957 11.023 1 93.81 78 ILE B O 1
ATOM 1387 N N . PHE B 1 79 ? -6.215 -3.037 12.078 1 93.5 79 PHE B N 1
ATOM 1388 C CA . PHE B 1 79 ? -5.629 -3.504 13.336 1 93.5 79 PHE B CA 1
ATOM 1389 C C . PHE B 1 79 ? -6.508 -4.566 13.984 1 93.5 79 PHE B C 1
ATOM 1391 O O . PHE B 1 79 ? -7.711 -4.359 14.156 1 93.5 79 PHE B O 1
ATOM 1398 N N . LYS B 1 80 ? -6.012 -5.676 14.055 1 86.19 80 LYS B N 1
ATOM 1399 C CA . LYS B 1 80 ? -6.707 -6.746 14.758 1 86.19 80 LYS B CA 1
ATOM 1400 C C . LYS B 1 80 ? -6.016 -7.074 16.078 1 86.19 80 LYS B C 1
ATOM 1402 O O . LYS B 1 80 ? -4.797 -7.262 16.109 1 86.19 80 LYS B O 1
ATOM 1407 N N . GLU B 1 81 ? -6.66 -6.617 17.156 1 70.69 81 GLU B N 1
ATOM 1408 C CA . GLU B 1 81 ? -6.078 -6.961 18.453 1 70.69 81 GLU B CA 1
ATOM 1409 C C . GLU B 1 81 ? -5.555 -8.398 18.453 1 70.69 81 GLU B C 1
ATOM 1411 O O . GLU B 1 81 ? -6.008 -9.227 17.672 1 70.69 81 GLU B O 1
ATOM 1416 N N . THR B 1 82 ? -4.781 -8.852 19.156 1 54.44 82 THR B N 1
ATOM 1417 C CA . THR B 1 82 ? -4.066 -10.125 19.266 1 54.44 82 THR B CA 1
ATOM 1418 C C . THR B 1 82 ? -4.98 -11.289 18.906 1 54.44 82 THR B C 1
ATOM 1420 O O . THR B 1 82 ? -4.625 -12.453 19.125 1 54.44 82 THR B O 1
ATOM 1423 N N . LEU B 1 83 ? -6.078 -11.539 18.391 1 45.09 83 LEU B N 1
ATOM 1424 C CA . LEU B 1 83 ? -5.75 -12.953 18.219 1 45.09 83 LEU B CA 1
ATOM 1425 C C . LEU B 1 83 ? -4.566 -13.125 17.281 1 45.09 83 LEU B C 1
ATOM 1427 O O . LEU B 1 83 ? -4.27 -12.242 16.469 1 45.09 83 LEU B O 1
ATOM 1431 N N . ASN B 1 84 ? -3.604 -14.203 17.234 1 41.72 84 ASN B N 1
ATOM 1432 C CA . ASN B 1 84 ? -2.398 -14.602 16.516 1 41.72 84 ASN B CA 1
ATOM 1433 C C . ASN B 1 84 ? -2.494 -14.266 15.031 1 41.72 84 ASN B C 1
ATOM 1435 O O . ASN B 1 84 ? -3.045 -15.039 14.25 1 41.72 84 ASN B O 1
ATOM 1439 N N . ASN B 1 85 ? -2.908 -13.203 14.703 1 43.19 85 ASN B N 1
ATOM 1440 C CA . ASN B 1 85 ? -3.158 -13.078 13.273 1 43.19 85 ASN B CA 1
ATOM 1441 C C . ASN B 1 85 ? -1.874 -13.234 12.469 1 43.19 85 ASN B C 1
ATOM 1443 O O . ASN B 1 85 ? -1.301 -12.242 12.008 1 43.19 85 ASN B O 1
ATOM 1447 N N . VAL B 1 86 ? -0.885 -13.719 13.086 1 40.31 86 VAL B N 1
ATOM 1448 C CA . VAL B 1 86 ? 0.272 -14.039 12.258 1 40.31 86 VAL B CA 1
ATOM 1449 C C . VAL B 1 86 ? -0.194 -14.594 10.914 1 40.31 86 VAL B C 1
ATOM 1451 O O . VAL B 1 86 ? -1.2 -15.305 10.844 1 40.31 86 VAL B O 1
ATOM 1454 N N . CYS B 1 87 ? 0.098 -13.906 9.953 1 43.66 87 CYS B N 1
ATOM 1455 C CA . CYS B 1 87 ? -0.07 -14.578 8.672 1 43.66 87 CYS B CA 1
ATOM 1456 C C . CYS B 1 87 ? 0.062 -16.094 8.828 1 43.66 87 CYS B C 1
ATOM 1458 O O . CYS B 1 87 ? 1.163 -16.609 9.031 1 43.66 87 CYS B O 1
ATOM 1460 N N . THR B 1 88 ? -0.741 -16.781 9.68 1 37.03 88 THR B N 1
ATOM 1461 C CA . THR B 1 88 ? -0.807 -18.219 9.859 1 37.03 88 THR B CA 1
ATOM 1462 C C . THR B 1 88 ? -0.596 -18.938 8.523 1 37.03 88 THR B C 1
ATOM 1464 O O . THR B 1 88 ? -0.204 -20.109 8.5 1 37.03 88 THR B O 1
ATOM 1467 N N . LYS B 1 89 ? -1.253 -18.438 7.551 1 38.06 89 LYS B N 1
ATOM 1468 C CA . LYS B 1 89 ? -1.222 -19.328 6.398 1 38.06 89 LYS B CA 1
ATOM 1469 C C . LYS B 1 89 ? 0.181 -19.422 5.805 1 38.06 89 LYS B C 1
ATOM 1471 O O . LYS B 1 89 ? 0.508 -20.375 5.102 1 38.06 89 LYS B O 1
ATOM 1476 N N . CYS B 1 90 ? 0.914 -18.344 5.715 1 42.47 90 CYS B N 1
ATOM 1477 C CA . CYS B 1 90 ? 2.211 -18.609 5.102 1 42.47 90 CYS B CA 1
ATOM 1478 C C . CYS B 1 90 ? 3.068 -19.5 6.004 1 42.47 90 CYS B C 1
ATOM 1480 O O . CYS B 1 90 ? 4.168 -19.906 5.621 1 42.47 90 CYS B O 1
ATOM 1482 N N . ARG B 1 91 ? 2.922 -19.453 7.375 1 36.47 91 ARG B N 1
ATOM 1483 C CA . ARG B 1 91 ? 3.801 -20.328 8.156 1 36.47 91 ARG B CA 1
ATOM 1484 C C . ARG B 1 91 ? 3.496 -21.797 7.895 1 36.47 91 ARG B C 1
ATOM 1486 O O . ARG B 1 91 ? 4.176 -22.672 8.422 1 36.47 91 ARG B O 1
ATOM 1493 N N . SER B 1 92 ? 2.271 -22.031 7.5 1 34.34 92 SER B N 1
ATOM 1494 C CA . SER B 1 92 ? 2.109 -23.484 7.547 1 34.34 92 SER B CA 1
ATOM 1495 C C . SER B 1 92 ? 2.957 -24.172 6.484 1 34.34 92 SER B C 1
ATOM 1497 O O . SER B 1 92 ? 2.895 -25.391 6.324 1 34.34 92 SER B O 1
ATOM 1499 N N . VAL B 1 93 ? 3.516 -23.406 5.539 1 34.19 93 VAL B N 1
ATOM 1500 C CA . VAL B 1 93 ? 4.168 -24.312 4.598 1 34.19 93 VAL B CA 1
ATOM 1501 C C . VAL B 1 93 ? 5.395 -24.938 5.254 1 34.19 93 VAL B C 1
ATOM 1503 O O . VAL B 1 93 ? 6.172 -25.625 4.594 1 34.19 93 VAL B O 1
ATOM 1506 N N . ASP B 1 94 ? 5.707 -24.516 6.469 1 31.66 94 ASP B N 1
ATOM 1507 C CA . ASP B 1 94 ? 6.848 -25.312 6.914 1 31.66 94 ASP B CA 1
ATOM 1508 C C . ASP B 1 94 ? 6.422 -26.734 7.258 1 31.66 94 ASP B C 1
ATOM 1510 O O . ASP B 1 94 ? 7.25 -27.547 7.656 1 31.66 94 ASP B O 1
ATOM 1514 N N . ALA B 1 95 ? 5.129 -27.219 6.996 1 30.27 95 ALA B N 1
ATOM 1515 C CA . ALA B 1 95 ? 5.191 -28.641 7.332 1 30.27 95 ALA B CA 1
ATOM 1516 C C . ALA B 1 95 ? 5.871 -29.438 6.223 1 30.27 95 ALA B C 1
ATOM 1518 O O . ALA B 1 95 ? 5.711 -29.125 5.039 1 30.27 95 ALA B O 1
#

Radius of gyration: 16.88 Å; Cα contacts (8 Å, |Δi|>4): 304; chains: 2; bounding box: 39×57×36 Å

Foldseek 3Di:
DPPPDDVVVLQVQLCPQPFWPHKPDWDKDADPPRAIEIEIETEGEPVCVVVVVVSVVVNQCCVCPVRNHPYYYYHYHYDDPDPPVPVVVVVVVVD/DPPPDDVVVLQVQLCPQPFWPHKPDWDKDADPPGAIEIEIETEGEPVCVPVVVVSVVVSQCCVCPVRNHPYYYYHYHYDDPDPPVPVVVVVVVVD

Secondary structure (DSSP, 8-state):
--TT--HHHHHHHHHTSTTEEEEEEEEEEE-GGG-EEEEEEEEEPGGGGGGHHHHHHHHHHIIIIIS--SEEEEEEEE---SS--S-STTGGGG-/--TT--HHHHHHHHHTSTTEEEEEEEEEEE-GGG-EEEEEEEEEPGGGGGGHHHHHHHHHHIIIIIS--SEEEEEEEE---SS--S-HHHHGGG-

Nearest PDB structures (foldseek):
  8xn1-assembly1_B  TM=9.303E-01  e=5.269E-06  Homo sapiens
  7y5g-assembly1_A  TM=8.900E-01  e=2.457E-05  Xenopus tropicalis
  8xn1-assembly1_A  TM=7.547E-01  e=1.644E-05  Homo sapiens
  6vd8-assembly1_B-2  TM=8.735E-01  e=3.003E-05  Pseudomonas aeruginosa PAO1
  7y5h-assembly1_A  TM=8.706E-01  e=1.145E-04  Xenopus tropicalis

InterPro domains:
  IPR027470 Cation efflux protein, cytoplasmic domain [PF16916] (2-76)
  IPR036837 Cation efflux protein, cytoplasmic domain superfamily [SSF160240] (3-76)
  IPR050681 Cation Diffusion Facilitator/SLC30A [PTHR11562] (1-92)

pLDDT: mean 85.56, std 20.4, range [29.67, 98.5]

Sequence (190 aa):
TPSHLNVHQIRDALLKIEDVHSVQDLNVWSLTMGKTAAIVHLQLIPDSFSRWEDVQSKARQILLCTYGMYQCTVQLQIFKETLNNVCTKCRSVDATPSHLNVHQIRDALLKIEDVHSVQDLNVWSLTMGKTAAIVHLQLIPDSFSRWEDVQSKARQILLCTYGMYQCTVQLQIFKETLNNVCTKCRSVDA